Protein AF-A0A9E4FVF5-F1 (afdb_monomer)

Radius of gyration: 20.25 Å; Cα contacts (8 Å, |Δi|>4): 591; chains: 1; bounding box: 58×49×50 Å

Structure (mmCIF, N/CA/C/O backbone):
data_AF-A0A9E4FVF5-F1
#
_entry.id   AF-A0A9E4FVF5-F1
#
loop_
_atom_site.group_PDB
_atom_site.id
_atom_site.type_symbol
_atom_site.label_atom_id
_atom_site.label_alt_id
_atom_site.label_comp_id
_atom_site.label_asym_id
_atom_site.label_entity_id
_atom_site.label_seq_id
_atom_site.pdbx_PDB_ins_code
_atom_site.Cartn_x
_atom_site.Cartn_y
_atom_site.Cartn_z
_atom_site.occupancy
_atom_site.B_iso_or_equiv
_atom_site.auth_seq_id
_atom_site.auth_comp_id
_atom_site.auth_asym_id
_atom_site.auth_atom_id
_atom_site.pdbx_PDB_model_num
ATOM 1 N N . ASP A 1 1 ? 28.261 -15.537 -11.110 1.00 24.20 1 ASP A N 1
ATOM 2 C CA . ASP A 1 1 ? 28.356 -15.307 -9.656 1.00 24.20 1 ASP A CA 1
ATOM 3 C C . ASP A 1 1 ? 28.068 -13.848 -9.341 1.00 24.20 1 ASP A C 1
ATOM 5 O O . ASP A 1 1 ? 28.895 -12.989 -9.617 1.00 24.20 1 ASP A O 1
ATOM 9 N N . PHE A 1 2 ? 26.862 -13.550 -8.851 1.00 23.30 2 PHE A N 1
ATOM 10 C CA . PHE A 1 2 ? 26.521 -12.224 -8.329 1.00 23.30 2 PHE A CA 1
ATOM 11 C C . PHE A 1 2 ? 27.074 -12.121 -6.904 1.00 23.30 2 PHE A C 1
ATOM 13 O O . PHE A 1 2 ? 26.649 -12.866 -6.025 1.00 23.30 2 PHE A O 1
ATOM 20 N N . ILE A 1 3 ? 28.044 -11.232 -6.682 1.00 22.42 3 ILE A N 1
ATOM 21 C CA . ILE A 1 3 ? 28.619 -10.971 -5.357 1.00 22.42 3 ILE A CA 1
ATOM 22 C C . ILE A 1 3 ? 28.141 -9.588 -4.916 1.00 22.42 3 ILE A C 1
ATOM 24 O O . ILE A 1 3 ? 28.530 -8.582 -5.506 1.00 22.42 3 ILE A O 1
ATOM 28 N N . LEU A 1 4 ? 27.298 -9.538 -3.883 1.00 26.70 4 LEU A N 1
ATOM 29 C CA . LEU A 1 4 ? 26.980 -8.297 -3.178 1.00 26.70 4 LEU A CA 1
ATOM 30 C C . LEU A 1 4 ? 28.227 -7.857 -2.402 1.00 26.70 4 LEU A C 1
ATOM 32 O O . LEU A 1 4 ? 28.654 -8.545 -1.476 1.00 26.70 4 LEU A O 1
ATOM 36 N N . ARG A 1 5 ? 28.827 -6.735 -2.807 1.00 30.31 5 ARG A N 1
ATOM 37 C CA . ARG A 1 5 ? 30.006 -6.147 -2.158 1.00 30.31 5 ARG A CA 1
ATOM 38 C C . ARG A 1 5 ? 29.626 -4.957 -1.283 1.00 30.31 5 ARG A C 1
ATOM 40 O O . ARG A 1 5 ? 28.667 -4.242 -1.572 1.00 30.31 5 ARG A O 1
ATOM 47 N N . ASN A 1 6 ? 30.390 -4.752 -0.215 1.00 30.48 6 ASN A N 1
ATOM 48 C CA . ASN A 1 6 ? 30.273 -3.589 0.664 1.00 30.48 6 ASN A CA 1
ATOM 49 C C . ASN A 1 6 ? 30.661 -2.306 -0.106 1.00 30.48 6 ASN A C 1
ATOM 51 O O . ASN A 1 6 ? 31.566 -2.336 -0.934 1.00 30.48 6 ASN A O 1
ATOM 55 N N . ARG A 1 7 ? 30.008 -1.170 0.187 1.00 35.28 7 ARG A N 1
ATOM 56 C CA . ARG A 1 7 ? 30.269 0.154 -0.415 1.00 35.28 7 ARG A CA 1
ATOM 57 C C . ARG A 1 7 ? 31.758 0.532 -0.426 1.00 35.28 7 ARG A C 1
ATOM 59 O O . ARG A 1 7 ? 32.227 1.076 -1.417 1.00 35.28 7 ARG A O 1
ATOM 66 N N . GLN A 1 8 ? 32.500 0.173 0.623 1.00 36.22 8 GLN A N 1
ATOM 67 C CA . GLN A 1 8 ? 33.940 0.454 0.734 1.00 36.22 8 GLN A CA 1
ATOM 68 C C . GLN A 1 8 ? 34.804 -0.241 -0.335 1.00 36.22 8 GLN A C 1
ATOM 70 O O . GLN A 1 8 ? 35.916 0.204 -0.600 1.00 36.22 8 GLN A O 1
ATOM 75 N N . GLU A 1 9 ? 34.312 -1.310 -0.967 1.00 35.22 9 GLU A N 1
ATOM 76 C CA . GLU A 1 9 ? 35.037 -2.020 -2.028 1.00 35.22 9 GLU A CA 1
ATOM 77 C C . GLU A 1 9 ? 34.861 -1.363 -3.410 1.00 35.22 9 GLU A C 1
ATOM 79 O O . GLU A 1 9 ? 35.688 -1.585 -4.287 1.00 35.22 9 GLU A O 1
ATOM 84 N N . TYR A 1 10 ? 33.838 -0.522 -3.614 1.00 36.56 10 TYR A N 1
ATOM 85 C CA . TYR A 1 10 ? 33.615 0.172 -4.894 1.00 36.56 10 TYR A CA 1
ATOM 86 C C . TYR A 1 10 ? 34.541 1.380 -5.087 1.00 36.56 10 TYR A C 1
ATOM 88 O O . TYR A 1 10 ? 34.996 1.633 -6.204 1.00 36.56 10 TYR A O 1
ATOM 96 N N . ASP A 1 11 ? 34.873 2.080 -3.998 1.00 38.34 11 ASP A N 1
ATOM 97 C CA . ASP A 1 11 ? 35.786 3.230 -4.019 1.00 38.34 11 ASP A CA 1
ATOM 98 C C . ASP A 1 11 ? 37.240 2.807 -4.312 1.00 38.34 11 ASP A C 1
ATOM 100 O O . ASP A 1 11 ? 38.016 3.573 -4.883 1.00 38.34 11 ASP A O 1
ATOM 104 N N . ALA A 1 12 ? 37.611 1.570 -3.961 1.00 40.69 12 ALA A N 1
ATOM 105 C CA . ALA A 1 12 ? 38.953 1.029 -4.175 1.00 40.69 12 ALA A CA 1
ATOM 106 C C . ALA A 1 12 ? 39.245 0.664 -5.645 1.00 40.69 12 ALA A C 1
ATOM 108 O O . ALA A 1 12 ? 40.404 0.695 -6.059 1.00 40.69 12 ALA A O 1
ATOM 109 N N . ASP A 1 13 ? 38.207 0.367 -6.434 1.00 43.09 13 ASP A N 1
ATOM 110 C CA . ASP A 1 13 ? 38.321 -0.132 -7.813 1.00 43.09 13 ASP A CA 1
ATOM 111 C C . ASP A 1 13 ? 38.040 0.948 -8.884 1.00 43.09 13 ASP A C 1
ATOM 113 O O . ASP A 1 13 ? 37.941 0.644 -10.074 1.00 43.09 13 ASP A O 1
ATOM 117 N N . GLY A 1 14 ? 37.929 2.226 -8.497 1.00 34.12 14 GLY A N 1
ATOM 118 C CA . GLY A 1 14 ? 37.795 3.343 -9.444 1.00 34.12 14 GLY A CA 1
ATOM 119 C C . GLY A 1 14 ? 36.444 3.416 -10.169 1.00 34.12 14 GLY A C 1
ATOM 120 O O . GLY A 1 14 ? 36.350 4.002 -11.248 1.00 34.12 14 GLY A O 1
ATOM 121 N N . VAL A 1 15 ? 35.388 2.831 -9.597 1.00 36.94 15 VAL A N 1
ATOM 122 C CA . VAL A 1 15 ? 34.019 2.964 -10.109 1.00 36.94 15 VAL A CA 1
ATOM 123 C C . VAL A 1 15 ? 33.438 4.288 -9.600 1.00 36.94 15 VAL A C 1
ATOM 125 O O . VAL A 1 15 ? 32.873 4.345 -8.516 1.00 36.94 15 VAL A O 1
ATOM 128 N N . GLU A 1 16 ? 33.572 5.369 -10.377 1.00 37.03 16 GLU A N 1
ATOM 129 C CA . GLU A 1 16 ? 33.173 6.733 -9.958 1.00 37.03 16 GLU A CA 1
ATOM 130 C C . GLU A 1 16 ? 31.658 6.925 -9.735 1.00 37.03 16 GLU A C 1
ATOM 132 O O . GLU A 1 16 ? 31.233 7.912 -9.137 1.00 37.03 16 GLU A O 1
ATOM 137 N N . SER A 1 17 ? 30.811 6.006 -10.208 1.00 40.78 17 SER A N 1
ATOM 138 C CA . SER A 1 17 ? 29.363 6.025 -9.954 1.00 40.78 17 SER A CA 1
ATOM 139 C C . SER A 1 17 ? 28.751 4.645 -10.188 1.00 40.78 17 SER A C 1
ATOM 141 O O . SER A 1 17 ? 28.228 4.376 -11.274 1.00 40.78 17 SER A O 1
ATOM 143 N N . PRO A 1 18 ? 28.799 3.731 -9.204 1.00 36.91 18 PRO A N 1
ATOM 144 C CA . PRO A 1 18 ? 28.017 2.512 -9.293 1.00 36.91 18 PRO A CA 1
ATOM 145 C C . PRO A 1 18 ? 26.541 2.923 -9.262 1.00 36.91 18 PRO A C 1
ATOM 147 O O . PRO A 1 18 ? 26.069 3.495 -8.279 1.00 36.91 18 PRO A O 1
ATOM 150 N N . GLY A 1 19 ? 25.813 2.685 -10.357 1.00 33.69 19 GLY A N 1
ATOM 151 C CA . GLY A 1 19 ? 24.362 2.850 -10.395 1.00 33.69 19 GLY A CA 1
ATOM 152 C C . GLY A 1 19 ? 23.754 1.958 -9.319 1.00 33.69 19 GLY A C 1
ATOM 153 O O . GLY A 1 19 ? 23.678 0.744 -9.485 1.00 33.69 19 GLY A O 1
ATOM 154 N N . MET A 1 20 ? 23.420 2.537 -8.168 1.00 37.72 20 MET A N 1
ATOM 155 C CA . MET A 1 20 ? 22.911 1.760 -7.047 1.00 37.72 20 MET A CA 1
ATOM 156 C C . MET A 1 20 ? 21.505 1.260 -7.375 1.00 37.72 20 MET A C 1
ATOM 158 O O . MET A 1 20 ? 20.663 2.011 -7.870 1.00 37.72 20 MET A O 1
ATOM 162 N N . ILE A 1 21 ? 21.271 -0.022 -7.104 1.00 35.59 21 ILE A N 1
ATOM 163 C CA . ILE A 1 21 ? 19.946 -0.638 -7.044 1.00 35.59 21 ILE A CA 1
ATOM 164 C C . ILE A 1 21 ? 19.651 -0.778 -5.554 1.00 35.59 21 ILE A C 1
ATOM 166 O O . ILE A 1 21 ? 20.246 -1.620 -4.883 1.00 35.59 21 ILE A O 1
ATOM 170 N N . PHE A 1 22 ? 18.798 0.087 -5.014 1.00 39.31 22 PHE A N 1
ATOM 171 C CA . PHE A 1 22 ? 18.428 0.047 -3.598 1.00 39.31 22 PHE A CA 1
ATOM 172 C C . PHE A 1 22 ? 17.086 -0.643 -3.400 1.00 39.31 22 PHE A C 1
ATOM 174 O O . PHE A 1 22 ? 16.188 -0.479 -4.220 1.00 39.31 22 PHE A O 1
ATOM 181 N N . ARG A 1 23 ? 16.943 -1.354 -2.277 1.00 32.84 23 ARG A N 1
ATOM 182 C CA . ARG A 1 23 ? 15.659 -1.770 -1.703 1.00 32.84 23 ARG A CA 1
ATOM 183 C C . ARG A 1 23 ? 15.169 -0.639 -0.800 1.00 32.84 23 ARG A C 1
ATOM 185 O O . ARG A 1 23 ? 15.803 -0.392 0.220 1.00 32.84 23 ARG A O 1
ATOM 192 N N . LEU A 1 24 ? 14.056 0.009 -1.131 1.00 39.66 24 LEU A N 1
ATOM 193 C CA . LEU A 1 24 ? 13.321 0.840 -0.173 1.00 39.66 24 LEU A CA 1
ATOM 194 C C . LEU A 1 24 ? 12.203 -0.003 0.441 1.00 39.66 24 LEU A C 1
ATOM 196 O O . LEU A 1 24 ? 11.038 0.087 0.074 1.00 39.66 24 LEU A O 1
ATOM 200 N N . ASN A 1 25 ? 12.601 -0.867 1.371 1.00 32.34 25 ASN A N 1
ATOM 201 C CA . ASN A 1 25 ? 11.773 -1.114 2.538 1.00 32.34 25 ASN A CA 1
ATOM 202 C C . ASN A 1 25 ? 12.284 -0.133 3.572 1.00 32.34 25 ASN A C 1
ATOM 204 O O . ASN A 1 25 ? 13.449 -0.254 3.918 1.00 32.34 25 ASN A O 1
ATOM 208 N N . GLU A 1 26 ? 11.437 0.778 4.040 1.00 35.69 26 GLU A N 1
ATOM 209 C CA . GLU A 1 26 ? 11.561 1.282 5.411 1.00 35.69 26 GLU A CA 1
ATOM 210 C C . GLU A 1 26 ? 12.941 1.906 5.735 1.00 35.69 26 GLU A C 1
ATOM 212 O O . GLU A 1 26 ? 13.838 1.255 6.255 1.00 35.69 26 GLU A O 1
ATOM 217 N N . ASP A 1 27 ? 13.055 3.210 5.472 1.00 36.25 27 ASP A N 1
ATOM 218 C CA . ASP A 1 27 ? 14.029 4.138 6.064 1.00 36.25 27 ASP A CA 1
ATOM 219 C C . ASP A 1 27 ? 15.532 4.038 5.722 1.00 36.25 27 ASP A C 1
ATOM 221 O O . ASP A 1 27 ? 16.121 3.001 5.439 1.00 36.25 27 ASP A O 1
ATOM 225 N N . HIS A 1 28 ? 16.150 5.224 5.830 1.00 31.17 28 HIS A N 1
ATOM 226 C CA . HIS A 1 28 ? 17.585 5.535 5.869 1.00 31.17 28 HIS A CA 1
ATOM 227 C C . HIS A 1 28 ? 18.277 5.954 4.555 1.00 31.17 28 HIS A C 1
ATOM 229 O O . HIS A 1 28 ? 19.279 5.385 4.131 1.00 31.17 28 HIS A O 1
ATOM 235 N N . VAL A 1 29 ? 17.877 7.112 4.016 1.00 33.50 29 VAL A N 1
ATOM 236 C CA . VAL A 1 29 ? 18.907 8.157 3.810 1.00 33.50 29 VAL A CA 1
ATOM 237 C C . VAL A 1 29 ? 19.285 8.627 5.219 1.00 33.50 29 VAL A C 1
ATOM 239 O O . VAL A 1 29 ? 18.362 8.739 6.030 1.00 33.50 29 VAL A O 1
ATOM 242 N N . PRO A 1 30 ? 20.563 8.844 5.582 1.00 36.91 30 PRO A N 1
ATOM 243 C CA . PRO A 1 30 ? 20.920 9.261 6.933 1.00 36.91 30 PRO A CA 1
ATOM 244 C C . PRO A 1 30 ? 20.359 10.665 7.190 1.00 36.91 30 PRO A C 1
ATOM 246 O O . PRO A 1 30 ? 20.997 11.688 6.963 1.00 36.91 30 PRO A O 1
ATOM 249 N N . LEU A 1 31 ? 19.105 10.691 7.631 1.00 38.19 31 LEU A N 1
ATOM 250 C CA . LEU A 1 31 ? 18.321 11.866 7.990 1.00 38.19 31 LEU A CA 1
ATOM 251 C C . LEU A 1 31 ? 19.034 12.634 9.107 1.00 38.19 31 LEU A C 1
ATOM 253 O O . LEU A 1 31 ? 18.956 13.853 9.168 1.00 38.19 31 LEU A O 1
ATOM 257 N N . TRP A 1 32 ? 19.778 11.901 9.938 1.00 36.00 32 TRP A N 1
ATOM 258 C CA . TRP A 1 32 ? 20.568 12.406 11.051 1.00 36.00 32 TRP A CA 1
ATOM 259 C C . TRP A 1 32 ? 21.866 13.078 10.591 1.00 36.00 32 TRP A C 1
ATOM 261 O O . TRP A 1 32 ? 22.076 14.236 10.938 1.00 36.00 32 TRP A O 1
ATOM 271 N N . ASP A 1 33 ? 22.656 12.427 9.730 1.00 40.84 33 ASP A N 1
ATOM 272 C CA . ASP A 1 33 ? 23.900 13.017 9.204 1.00 40.84 33 ASP A CA 1
ATOM 273 C C . ASP A 1 33 ? 23.599 14.229 8.300 1.00 40.84 33 ASP A C 1
ATOM 275 O O . ASP A 1 33 ? 24.279 15.249 8.352 1.00 40.84 33 ASP A O 1
ATOM 279 N N . THR A 1 34 ? 22.502 14.167 7.535 1.00 41.72 34 THR A N 1
ATOM 280 C CA . THR A 1 34 ? 22.060 15.274 6.669 1.00 41.72 34 THR A CA 1
ATOM 281 C C . THR A 1 34 ? 21.499 16.453 7.479 1.00 41.72 34 THR A C 1
ATOM 283 O O . THR A 1 34 ? 21.671 17.603 7.086 1.00 41.72 34 THR A O 1
ATOM 286 N N . ALA A 1 35 ? 20.835 16.208 8.615 1.00 38.78 35 ALA A N 1
ATOM 287 C CA . ALA A 1 35 ? 20.340 17.275 9.490 1.00 38.78 35 ALA A CA 1
ATOM 288 C C . ALA A 1 35 ? 21.478 17.980 10.247 1.00 38.78 35 ALA A C 1
ATOM 290 O O . ALA A 1 35 ? 21.424 19.198 10.430 1.00 38.78 35 ALA A O 1
ATOM 291 N N . GLU A 1 36 ? 22.516 17.237 10.639 1.00 40.72 36 GLU A N 1
ATOM 292 C CA . GLU A 1 36 ? 23.709 17.787 11.286 1.00 40.72 36 GLU A CA 1
ATOM 293 C C . GLU A 1 36 ? 24.533 18.649 10.310 1.00 40.72 36 GLU A C 1
ATOM 295 O O . GLU A 1 36 ? 24.868 19.787 10.648 1.00 40.72 36 GLU A O 1
ATOM 300 N N . ASP A 1 37 ? 24.725 18.197 9.063 1.00 47.59 37 ASP A N 1
ATOM 301 C CA . ASP A 1 37 ? 25.380 18.973 7.993 1.00 47.59 37 ASP A CA 1
ATOM 302 C C . ASP A 1 37 ? 24.607 20.250 7.600 1.00 47.59 37 ASP A C 1
ATOM 304 O O . ASP A 1 37 ? 25.196 21.238 7.151 1.00 47.59 37 ASP A O 1
ATOM 308 N N . LEU A 1 38 ? 23.284 20.260 7.790 1.00 43.44 38 LEU A N 1
ATOM 309 C CA . LEU A 1 38 ? 22.406 21.401 7.503 1.00 43.44 38 LEU A CA 1
ATOM 310 C C . LEU A 1 38 ? 22.133 22.297 8.727 1.00 43.44 38 LEU A C 1
ATOM 312 O O . LEU A 1 38 ? 21.454 23.318 8.595 1.00 43.44 38 LEU A O 1
ATOM 316 N N . GLY A 1 39 ? 22.664 21.959 9.908 1.00 42.56 39 GLY A N 1
ATOM 317 C CA . GLY A 1 39 ? 22.510 22.750 11.136 1.00 42.56 39 GLY A CA 1
ATOM 318 C C . GLY A 1 39 ? 21.096 22.739 11.732 1.00 42.56 39 GLY A C 1
ATOM 319 O O . GLY A 1 39 ? 20.694 23.703 12.388 1.00 42.56 39 GLY A O 1
ATOM 320 N N . ILE A 1 40 ? 20.330 21.673 11.495 1.00 45.88 40 ILE A N 1
ATOM 321 C CA . ILE A 1 40 ? 18.928 21.534 11.899 1.00 45.88 40 ILE A CA 1
ATOM 322 C C . ILE A 1 40 ? 18.851 20.561 13.086 1.00 45.88 40 ILE A C 1
ATOM 324 O O . ILE A 1 40 ? 19.347 19.440 13.025 1.00 45.88 40 ILE A O 1
ATOM 328 N N . THR A 1 41 ? 18.226 20.967 14.195 1.00 47.25 41 THR A N 1
ATOM 329 C CA . THR A 1 41 ? 18.066 20.082 15.370 1.00 47.25 41 THR A CA 1
ATOM 330 C C . THR A 1 41 ? 17.117 18.909 15.075 1.00 47.25 41 THR A C 1
ATOM 332 O O . THR A 1 41 ? 16.209 19.075 14.269 1.00 47.25 41 THR A O 1
ATOM 335 N N . PRO A 1 42 ? 17.205 17.756 15.769 1.00 44.59 42 PRO A N 1
ATOM 336 C CA . PRO A 1 42 ? 16.258 16.639 15.621 1.00 44.59 42 PRO A CA 1
ATOM 337 C C . PRO A 1 42 ? 14.776 17.040 15.688 1.00 44.59 42 PRO A C 1
ATOM 339 O O . PRO A 1 42 ? 13.961 16.582 14.894 1.00 44.59 42 PRO A O 1
ATOM 342 N N . GLN A 1 43 ? 14.421 17.956 16.592 1.00 43.41 43 GLN A N 1
ATOM 343 C CA . GLN A 1 43 ? 13.064 18.502 16.697 1.00 43.41 43 GLN A CA 1
ATOM 344 C C . GLN A 1 43 ? 12.709 19.438 15.541 1.00 43.41 43 GLN A C 1
ATOM 346 O O . GLN A 1 43 ? 11.556 19.463 15.124 1.00 43.41 43 GLN A O 1
ATOM 351 N N . GLN A 1 44 ? 13.677 20.165 14.981 1.00 41.78 44 GLN A N 1
ATOM 352 C CA . GLN A 1 44 ? 13.478 20.900 13.738 1.00 41.78 44 GLN A CA 1
ATOM 353 C C . GLN A 1 44 ? 13.473 19.985 12.514 1.00 41.78 44 GLN A C 1
ATOM 3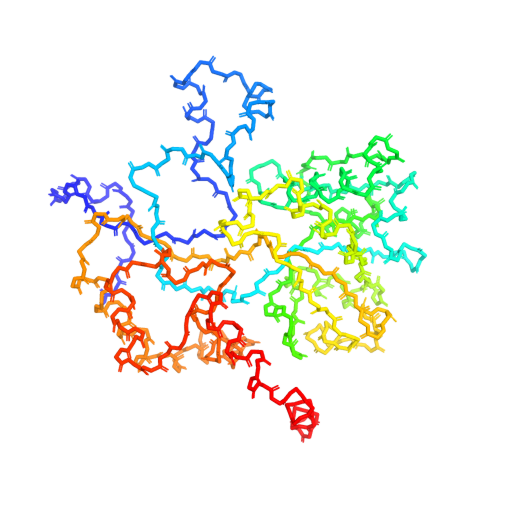55 O O . GLN A 1 44 ? 12.764 20.319 11.594 1.00 41.78 44 GLN A O 1
ATOM 360 N N . ALA A 1 45 ? 14.153 18.840 12.477 1.00 42.59 45 ALA A N 1
ATOM 361 C CA . ALA A 1 45 ? 14.054 17.879 11.374 1.00 42.59 45 ALA A CA 1
ATOM 362 C C . ALA A 1 45 ? 12.666 17.216 11.349 1.00 42.59 45 ALA A C 1
ATOM 364 O O . ALA A 1 45 ? 12.068 17.037 10.294 1.00 42.59 45 ALA A O 1
ATOM 365 N N . VAL A 1 46 ? 12.111 16.948 12.535 1.00 43.16 46 VAL A N 1
ATOM 366 C CA . VAL A 1 46 ? 10.736 16.463 12.719 1.00 43.16 46 VAL A CA 1
ATOM 367 C C . VAL A 1 46 ? 9.692 17.562 12.468 1.00 43.16 46 VAL A C 1
ATOM 369 O O . VAL A 1 46 ? 8.626 17.272 11.939 1.00 43.16 46 VAL A O 1
ATOM 372 N N . ALA A 1 47 ? 9.963 18.827 12.811 1.00 40.09 47 ALA A N 1
ATOM 373 C CA . ALA A 1 47 ? 9.044 19.946 12.550 1.00 40.09 47 ALA A CA 1
ATOM 374 C C . ALA A 1 47 ? 9.165 20.513 11.120 1.00 40.09 47 ALA A C 1
ATOM 376 O O . ALA A 1 47 ? 8.189 20.992 10.553 1.00 40.09 47 ALA A O 1
ATOM 377 N N . GLN A 1 48 ? 10.352 20.426 10.521 1.00 39.72 48 GLN A N 1
ATOM 378 C CA . GLN A 1 48 ? 10.669 20.682 9.116 1.00 39.72 48 GLN A CA 1
ATOM 379 C C . GLN A 1 48 ? 10.622 19.375 8.323 1.00 39.72 48 GLN A C 1
ATOM 381 O O . GLN A 1 48 ? 11.351 19.232 7.347 1.00 39.72 48 GLN A O 1
ATOM 386 N N . ASN A 1 49 ? 9.685 18.478 8.651 1.00 37.06 49 ASN A N 1
ATOM 387 C CA . ASN A 1 49 ? 9.263 17.335 7.829 1.00 37.06 49 ASN A CA 1
ATOM 388 C C . ASN A 1 49 ? 8.710 17.765 6.447 1.00 37.06 49 ASN A C 1
ATOM 390 O O . ASN A 1 49 ? 7.927 17.055 5.816 1.00 37.06 49 ASN A O 1
ATOM 394 N N . MET A 1 50 ? 9.086 18.961 5.981 1.00 32.03 50 MET A N 1
ATOM 395 C CA . MET A 1 50 ? 9.138 19.339 4.593 1.00 32.03 50 MET A CA 1
ATOM 396 C C . MET A 1 50 ? 9.862 18.220 3.860 1.00 32.03 50 MET A C 1
ATOM 398 O O . MET A 1 50 ? 11.088 18.124 3.855 1.00 32.03 50 MET A O 1
ATOM 402 N N . ASN A 1 51 ? 9.026 17.417 3.210 1.00 34.97 51 ASN A N 1
ATOM 403 C CA . ASN A 1 51 ? 9.239 16.891 1.879 1.00 34.97 51 ASN A CA 1
ATOM 404 C C . ASN A 1 51 ? 9.485 15.394 1.726 1.00 34.97 51 ASN A C 1
ATOM 406 O O . ASN A 1 51 ? 9.785 14.961 0.613 1.00 34.97 51 ASN A O 1
ATOM 410 N N . PHE A 1 52 ? 9.238 14.582 2.749 1.00 36.81 52 PHE A N 1
ATOM 411 C CA . PHE A 1 52 ? 9.478 13.142 2.635 1.00 36.81 52 PHE A CA 1
ATOM 412 C C . PHE A 1 52 ? 8.572 12.380 1.651 1.00 36.81 52 PHE A C 1
ATOM 414 O O . PHE A 1 52 ? 8.790 11.193 1.450 1.00 36.81 52 PHE A O 1
ATOM 421 N N . THR A 1 53 ? 7.618 13.034 0.973 1.00 33.50 53 THR A N 1
ATOM 422 C CA . THR A 1 53 ? 6.840 12.426 -0.135 1.00 33.50 53 THR A CA 1
ATOM 423 C C . THR A 1 53 ? 6.152 13.445 -1.070 1.00 33.50 53 THR A C 1
ATOM 425 O O . THR A 1 53 ? 5.218 13.109 -1.791 1.00 33.50 53 THR A O 1
ATOM 428 N N . GLY A 1 54 ? 6.625 14.700 -1.117 1.00 31.80 54 GLY A N 1
ATOM 429 C CA . GLY A 1 54 ? 5.960 15.743 -1.923 1.00 31.80 54 GLY A CA 1
ATOM 430 C C . GLY A 1 54 ? 6.763 16.997 -2.269 1.00 31.80 54 GLY A C 1
ATOM 431 O O . GLY A 1 54 ? 6.271 17.835 -3.018 1.00 31.80 54 GLY A O 1
ATOM 432 N N . GLY A 1 55 ? 8.006 17.138 -1.802 1.00 30.55 55 GLY A N 1
ATOM 433 C CA . GLY A 1 55 ? 8.816 18.306 -2.173 1.00 30.55 55 GLY A CA 1
ATOM 434 C C . GLY A 1 55 ? 10.322 18.106 -2.082 1.00 30.55 55 GLY A C 1
ATOM 435 O O . GLY A 1 55 ? 11.060 19.085 -2.014 1.00 30.55 55 GLY A O 1
ATOM 436 N N . LEU A 1 56 ? 10.809 16.859 -2.014 1.00 35.31 56 LEU A N 1
ATOM 437 C CA . LEU A 1 56 ? 12.243 16.640 -1.914 1.00 35.31 56 LEU A CA 1
ATOM 438 C C . LEU A 1 56 ? 12.737 16.957 -3.315 1.00 35.31 56 LEU A C 1
ATOM 440 O O . LEU A 1 56 ? 12.455 16.227 -4.266 1.00 35.31 56 LEU A O 1
ATOM 444 N N . THR A 1 57 ? 13.426 18.085 -3.450 1.00 38.91 57 THR A N 1
ATOM 445 C CA . THR A 1 57 ? 14.225 18.440 -4.622 1.00 38.91 57 THR A CA 1
ATOM 446 C C . THR A 1 57 ? 15.454 17.535 -4.669 1.00 38.91 57 THR A C 1
ATOM 448 O O . THR A 1 57 ? 16.588 17.995 -4.643 1.00 38.91 57 THR A O 1
ATOM 451 N N . VAL A 1 58 ? 15.241 16.218 -4.697 1.00 44.81 58 VAL A N 1
ATOM 452 C CA . VAL A 1 58 ? 16.214 15.315 -5.297 1.00 44.81 58 VAL A CA 1
ATOM 453 C C . VAL A 1 58 ? 15.941 15.419 -6.786 1.00 44.81 58 VAL A C 1
ATOM 455 O O . VAL A 1 58 ? 15.009 14.805 -7.297 1.00 44.81 58 VAL A O 1
ATOM 458 N N . ASP A 1 59 ? 16.682 16.300 -7.446 1.00 48.66 59 ASP A N 1
ATOM 459 C CA . ASP A 1 59 ? 16.671 16.428 -8.895 1.00 48.66 59 ASP A CA 1
ATOM 460 C C . ASP A 1 59 ? 18.005 15.886 -9.438 1.00 48.66 59 ASP A C 1
ATOM 462 O O . ASP A 1 59 ? 19.058 16.428 -9.087 1.00 48.66 59 ASP A O 1
ATOM 466 N N . PRO A 1 60 ? 18.002 14.805 -10.235 1.00 61.47 60 PRO A N 1
ATOM 467 C CA . PRO A 1 60 ? 16.837 14.045 -10.687 1.00 61.47 60 PRO A CA 1
ATOM 468 C C . PRO A 1 60 ? 16.404 12.975 -9.666 1.00 61.47 60 PRO A C 1
ATOM 470 O O . PRO A 1 60 ? 17.229 12.330 -9.015 1.00 61.47 60 PRO A O 1
ATOM 473 N N . ARG A 1 61 ? 15.088 12.766 -9.531 1.00 65.25 61 ARG A N 1
ATOM 474 C CA . ARG A 1 61 ? 14.504 11.799 -8.581 1.00 65.25 61 ARG A CA 1
ATOM 475 C C . ARG A 1 61 ? 14.882 10.363 -8.947 1.00 65.25 61 ARG A C 1
ATOM 477 O O . ARG A 1 61 ? 14.851 10.056 -10.136 1.00 65.25 61 ARG A O 1
ATOM 484 N N . PRO A 1 62 ? 15.142 9.463 -7.978 1.00 74.88 62 PRO A N 1
ATOM 485 C CA . PRO A 1 62 ? 15.314 8.041 -8.258 1.00 74.88 62 PRO A CA 1
ATOM 486 C C . PRO A 1 62 ? 14.171 7.485 -9.112 1.00 74.88 62 PRO A C 1
ATOM 488 O O . PRO A 1 62 ? 13.013 7.863 -8.938 1.00 74.88 62 PRO A O 1
ATOM 491 N N . GLN A 1 63 ? 14.511 6.592 -10.034 1.00 80.75 63 GLN A N 1
ATOM 492 C CA . GLN A 1 63 ? 13.569 5.988 -10.967 1.00 80.75 63 GLN A CA 1
ATOM 493 C C . GLN A 1 63 ? 13.295 4.533 -10.602 1.00 80.75 63 GLN A C 1
ATOM 495 O O . GLN A 1 63 ? 14.207 3.785 -10.243 1.00 80.75 63 GLN A O 1
ATOM 500 N N . ASN A 1 64 ? 12.035 4.130 -10.725 1.00 83.75 64 ASN A N 1
ATOM 501 C CA . ASN A 1 64 ? 11.575 2.781 -10.423 1.00 83.75 64 ASN A CA 1
ATOM 502 C C . ASN A 1 64 ? 12.169 1.750 -11.391 1.00 83.75 64 ASN A C 1
ATOM 504 O O . ASN A 1 64 ? 12.292 2.010 -12.590 1.00 83.75 64 ASN A O 1
ATOM 508 N N . ILE A 1 65 ? 12.510 0.574 -10.854 1.00 85.06 65 ILE A N 1
ATOM 509 C CA . ILE A 1 65 ? 12.861 -0.631 -11.610 1.00 85.06 65 ILE A CA 1
ATOM 510 C C . ILE A 1 65 ? 11.729 -1.662 -11.467 1.00 85.06 65 ILE A C 1
ATOM 512 O O . ILE A 1 65 ? 11.033 -1.969 -12.431 1.00 85.06 65 ILE A O 1
ATOM 516 N N . TRP A 1 66 ? 11.533 -2.201 -10.263 1.00 79.25 66 TRP A N 1
ATOM 517 C CA . TRP A 1 66 ? 10.594 -3.298 -9.994 1.00 79.25 66 TRP A CA 1
ATOM 518 C C . TRP A 1 66 ? 10.212 -3.339 -8.510 1.00 79.25 66 TRP A C 1
ATOM 520 O O . TRP A 1 66 ? 10.815 -2.624 -7.706 1.00 79.25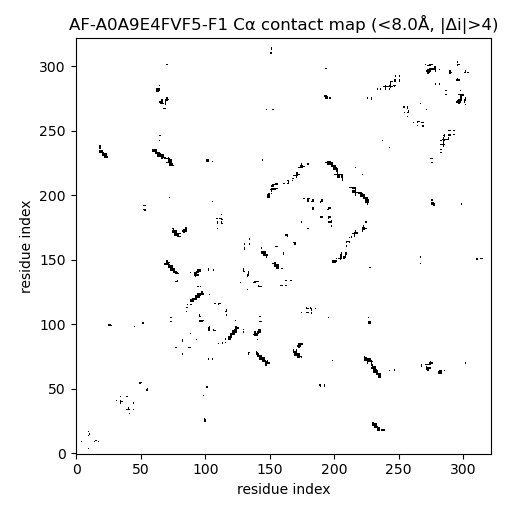 66 TRP A O 1
ATOM 530 N N . MET A 1 67 ? 9.213 -4.144 -8.147 1.00 75.62 67 MET A N 1
ATOM 531 C CA . MET A 1 67 ? 8.574 -4.099 -6.827 1.00 75.62 67 MET A CA 1
ATOM 532 C C . MET A 1 67 ? 8.626 -5.454 -6.117 1.00 75.62 67 MET A C 1
ATOM 534 O O . MET A 1 67 ? 8.463 -6.489 -6.761 1.00 75.62 67 MET A O 1
ATOM 538 N N . SER A 1 68 ? 8.801 -5.457 -4.788 1.00 66.12 68 SER A N 1
ATOM 539 C CA . SER A 1 68 ? 8.613 -6.681 -3.978 1.00 66.12 68 SER A CA 1
ATOM 540 C C . SER A 1 68 ? 7.158 -6.916 -3.592 1.00 66.12 68 SER A C 1
ATOM 542 O O . SER A 1 68 ? 6.714 -8.057 -3.544 1.00 66.12 68 SER A O 1
ATOM 544 N N . TYR A 1 69 ? 6.427 -5.842 -3.288 1.00 70.81 69 TYR A N 1
ATOM 545 C CA . TYR A 1 69 ? 5.026 -5.903 -2.877 1.00 70.81 69 TYR A CA 1
ATOM 546 C C . TYR A 1 69 ? 4.212 -4.945 -3.740 1.00 70.81 69 TYR A C 1
ATOM 548 O O . TYR A 1 69 ? 4.103 -3.760 -3.410 1.00 70.81 69 TYR A O 1
ATOM 556 N N . PRO A 1 70 ? 3.693 -5.428 -4.874 1.00 70.19 70 PRO A N 1
ATOM 557 C CA . PRO A 1 70 ? 2.891 -4.604 -5.749 1.00 70.19 70 PRO A CA 1
ATOM 558 C C . PRO A 1 70 ? 1.592 -4.178 -5.070 1.00 70.19 70 PRO A C 1
ATOM 560 O O . PRO A 1 70 ? 0.975 -4.942 -4.321 1.00 70.19 70 PRO A O 1
ATOM 563 N N . ALA A 1 71 ? 1.200 -2.933 -5.350 1.00 72.44 71 ALA A N 1
ATOM 564 C CA . ALA A 1 71 ? -0.042 -2.322 -4.886 1.00 72.44 71 ALA A CA 1
ATOM 565 C C . ALA A 1 71 ? -0.272 -2.440 -3.368 1.00 72.44 71 ALA A C 1
ATOM 567 O O . ALA A 1 71 ? -1.315 -2.911 -2.917 1.00 72.44 71 ALA A O 1
ATOM 568 N N . ALA A 1 72 ? 0.712 -2.035 -2.566 1.00 79.25 72 ALA A N 1
ATOM 569 C CA . ALA A 1 72 ? 0.571 -2.026 -1.116 1.00 79.25 72 ALA A CA 1
ATOM 570 C C . ALA A 1 72 ? -0.161 -0.762 -0.617 1.00 79.25 72 ALA A C 1
ATOM 572 O O . ALA A 1 72 ? -0.068 0.316 -1.204 1.00 79.25 72 ALA A O 1
ATOM 573 N N . CYS A 1 73 ? -0.935 -0.885 0.458 1.00 84.56 73 CYS A N 1
ATOM 574 C CA . CYS A 1 73 ? -1.612 0.247 1.095 1.00 84.56 73 CYS A CA 1
ATOM 575 C C . CYS A 1 73 ? -1.213 0.357 2.562 1.00 84.56 73 CYS A C 1
ATOM 577 O O . CYS A 1 73 ? -0.871 -0.642 3.191 1.00 84.56 73 CYS A O 1
ATOM 579 N N . MET A 1 74 ? -1.238 1.569 3.111 1.00 87.06 74 MET A N 1
ATOM 580 C CA . MET A 1 74 ? -1.239 1.750 4.555 1.00 87.06 74 MET A CA 1
ATOM 581 C C . MET A 1 74 ? -2.648 1.541 5.068 1.00 87.06 74 MET A C 1
ATOM 583 O O . MET A 1 74 ? -3.624 2.012 4.482 1.00 87.06 74 MET A O 1
ATOM 587 N N . ASN A 1 75 ? -2.712 0.809 6.165 1.00 89.50 75 ASN A N 1
ATOM 588 C CA . ASN A 1 75 ? -3.934 0.381 6.781 1.00 89.50 75 ASN A CA 1
ATOM 589 C C . ASN A 1 75 ? -3.838 0.450 8.305 1.00 89.50 75 ASN A C 1
ATOM 591 O O . ASN A 1 75 ? -2.747 0.482 8.878 1.00 89.50 75 ASN A O 1
ATOM 595 N N . TRP A 1 76 ? -4.993 0.417 8.953 1.00 94.31 76 TRP A N 1
ATOM 596 C CA . TRP A 1 76 ? -5.141 0.475 10.395 1.00 94.31 76 TRP A CA 1
ATOM 597 C C . TRP A 1 76 ? -5.619 -0.863 10.946 1.00 94.31 76 TRP A C 1
ATOM 599 O O . TRP A 1 76 ? -6.530 -1.483 10.398 1.00 94.31 76 TRP A O 1
ATOM 609 N N . TYR A 1 77 ? -5.031 -1.292 12.060 1.00 95.44 77 TYR A N 1
ATOM 610 C CA . TYR A 1 77 ? -5.384 -2.542 12.720 1.00 95.44 77 TYR A CA 1
ATOM 611 C C . TYR A 1 77 ? -5.716 -2.337 14.188 1.00 95.44 77 TYR A C 1
ATOM 613 O O . TYR A 1 77 ? -5.081 -1.539 14.880 1.00 95.44 77 TYR A O 1
ATOM 621 N N . THR A 1 78 ? -6.674 -3.118 14.675 1.00 97.44 78 THR A N 1
ATOM 622 C CA . THR A 1 78 ? -7.092 -3.122 16.076 1.00 97.44 78 THR A CA 1
ATOM 623 C C . THR A 1 78 ? -7.430 -4.531 16.555 1.00 97.44 78 THR A C 1
ATOM 625 O O . THR A 1 78 ? -7.764 -5.414 15.769 1.00 97.44 78 THR A O 1
ATOM 628 N N . LEU A 1 79 ? -7.367 -4.737 17.868 1.00 97.00 79 LEU A N 1
ATOM 629 C CA . LEU A 1 79 ? -7.901 -5.925 18.537 1.00 97.00 79 LEU A CA 1
ATOM 630 C C . LEU A 1 79 ? -9.267 -5.643 19.203 1.00 97.00 79 LEU A C 1
ATOM 632 O O . LEU A 1 79 ? -9.785 -6.507 19.911 1.00 97.00 79 LEU A O 1
ATOM 636 N N . ASP A 1 80 ? -9.807 -4.425 19.073 1.00 97.00 80 ASP A N 1
ATOM 637 C CA . ASP A 1 80 ? -11.097 -3.999 19.629 1.00 97.00 80 ASP A CA 1
ATOM 638 C C . ASP A 1 80 ? -12.185 -4.057 18.533 1.00 97.00 80 ASP A C 1
ATOM 640 O O . ASP A 1 80 ? -12.114 -3.303 17.557 1.00 97.00 80 ASP A O 1
ATOM 644 N N . PRO A 1 81 ? -13.203 -4.932 18.651 1.00 95.69 81 PRO A N 1
ATOM 645 C CA . PRO A 1 81 ? -14.248 -5.065 17.636 1.00 95.69 81 PRO A CA 1
ATOM 646 C C . PRO A 1 81 ? -15.164 -3.833 17.518 1.00 95.69 81 PRO A C 1
ATOM 648 O O . PRO A 1 81 ? -15.910 -3.734 16.537 1.00 95.69 81 PRO A O 1
ATOM 651 N N . GLU A 1 82 ? -15.110 -2.896 18.469 1.00 97.25 82 GLU A N 1
ATOM 652 C CA . GLU A 1 82 ? -15.905 -1.666 18.441 1.00 97.25 82 GLU A CA 1
ATOM 653 C C . GLU A 1 82 ? -15.222 -0.531 17.667 1.00 97.25 82 GLU A C 1
ATOM 655 O O . GLU A 1 82 ? -15.907 0.371 17.197 1.00 97.25 82 GLU A O 1
ATOM 660 N N . ILE A 1 83 ? -13.900 -0.582 17.464 1.00 98.25 83 ILE A N 1
ATOM 661 C CA . ILE A 1 83 ? -13.184 0.390 16.624 1.00 98.25 83 ILE A CA 1
ATOM 662 C C . ILE A 1 83 ? -13.320 -0.066 15.173 1.00 98.25 83 ILE A C 1
ATOM 664 O O . ILE A 1 83 ? -12.694 -1.054 14.789 1.00 98.25 83 ILE A O 1
ATOM 668 N N . ARG A 1 84 ? -14.166 0.592 14.375 1.00 97.62 84 ARG A N 1
ATOM 669 C CA . ARG A 1 84 ? -14.532 0.162 13.011 1.00 97.62 84 ARG A CA 1
ATOM 670 C C . ARG A 1 84 ? -14.012 1.073 11.921 1.00 97.62 84 ARG A C 1
ATOM 672 O O . ARG A 1 84 ? -13.661 0.583 10.854 1.00 97.62 84 ARG A O 1
ATOM 679 N N . SER A 1 85 ? -13.944 2.361 12.205 1.00 97.88 85 SER A N 1
ATOM 680 C CA . SER A 1 85 ? -13.496 3.386 11.276 1.00 97.88 85 SER A CA 1
ATOM 681 C C . SER A 1 85 ? -12.475 4.311 11.922 1.00 97.88 85 SER A C 1
ATOM 683 O O . SER A 1 85 ? -12.349 4.362 13.147 1.00 97.88 85 SER A O 1
ATOM 685 N N . ILE A 1 86 ? -11.777 5.087 11.098 1.00 97.88 86 ILE A N 1
ATOM 686 C CA . ILE A 1 86 ? -10.868 6.141 11.555 1.00 97.88 86 ILE A CA 1
ATOM 687 C C . ILE A 1 86 ? -11.544 7.110 12.542 1.00 97.88 86 ILE A C 1
ATOM 689 O O . ILE A 1 86 ? -10.904 7.590 13.473 1.00 97.88 86 ILE A O 1
ATOM 693 N N . HIS A 1 87 ? -12.857 7.337 12.418 1.00 97.94 87 HIS A N 1
ATOM 694 C CA . HIS A 1 87 ? -13.623 8.202 13.326 1.00 97.94 87 HIS A CA 1
ATOM 695 C C . HIS A 1 87 ? -13.720 7.652 14.756 1.00 97.94 87 HIS A C 1
ATOM 697 O O . HIS A 1 87 ? -13.907 8.421 15.698 1.00 97.94 87 HIS A O 1
ATOM 703 N N . ASP A 1 88 ? -13.527 6.344 14.946 1.00 98.56 88 ASP A N 1
ATOM 704 C CA . ASP A 1 88 ? -13.554 5.692 16.261 1.00 98.56 88 ASP A CA 1
ATOM 705 C C . ASP A 1 88 ? -12.240 5.864 17.041 1.00 98.56 88 ASP A C 1
ATOM 707 O O . ASP A 1 88 ? -12.096 5.340 18.148 1.00 98.56 88 ASP A O 1
ATOM 711 N N . PHE A 1 89 ? -11.270 6.604 16.493 1.00 98.50 89 PHE A N 1
ATOM 712 C CA . PHE A 1 89 ? -10.013 6.906 17.179 1.00 98.50 89 PHE A CA 1
ATOM 713 C C . PHE A 1 89 ? -10.204 7.867 18.348 1.00 98.50 89 PHE A C 1
ATOM 715 O O . PHE A 1 89 ? -9.363 7.892 19.241 1.00 98.50 89 PHE A O 1
ATOM 722 N N . VAL A 1 90 ? -11.288 8.648 18.380 1.00 98.12 90 VAL A N 1
ATOM 723 C CA . VAL A 1 90 ? -11.534 9.642 19.432 1.00 98.12 90 VAL A CA 1
ATOM 724 C C . VAL A 1 90 ? -11.447 9.000 20.824 1.00 98.12 90 VAL A C 1
ATOM 726 O O . VAL A 1 90 ? -12.156 8.049 21.150 1.00 98.12 90 VAL A O 1
ATOM 729 N N . GLY A 1 91 ? -10.556 9.535 21.661 1.00 97.94 91 GLY A N 1
ATOM 730 C CA . GLY A 1 91 ? -10.280 9.040 23.010 1.00 97.94 91 GLY A CA 1
ATOM 731 C C . GLY A 1 91 ? -9.471 7.737 23.087 1.00 97.94 91 GLY A C 1
ATOM 732 O O . GLY A 1 91 ? -9.337 7.192 24.181 1.00 97.94 91 GLY A O 1
ATOM 733 N N . LYS A 1 92 ? -8.944 7.228 21.968 1.00 98.62 92 LYS A N 1
ATOM 734 C CA . LYS A 1 92 ? -8.105 6.021 21.895 1.00 98.62 92 LYS A CA 1
ATOM 735 C C . LYS A 1 92 ? -6.616 6.365 21.860 1.00 98.62 92 LYS A C 1
ATOM 737 O O . LYS A 1 92 ? -6.233 7.507 21.616 1.00 98.62 92 LYS A O 1
ATOM 742 N N . ARG A 1 93 ? -5.776 5.352 22.063 1.00 98.25 93 ARG A N 1
ATOM 743 C CA . ARG A 1 93 ? -4.321 5.390 21.872 1.00 98.25 93 ARG A CA 1
ATOM 744 C C . ARG A 1 93 ? -3.982 4.858 20.491 1.00 98.25 93 ARG A C 1
ATOM 746 O O . ARG A 1 93 ? -4.172 3.669 20.225 1.00 98.25 93 ARG A O 1
ATOM 753 N N . VAL A 1 94 ? -3.483 5.720 19.615 1.00 97.50 94 VAL A N 1
ATOM 754 C CA . VAL A 1 94 ? -3.243 5.376 18.210 1.00 97.50 94 VAL A CA 1
ATOM 755 C C . VAL A 1 94 ? -1.763 5.533 17.901 1.00 97.50 94 VAL A C 1
ATOM 757 O O . VAL A 1 94 ? -1.221 6.635 17.994 1.00 97.50 94 VAL A O 1
ATOM 760 N N . LEU A 1 95 ? -1.105 4.438 17.506 1.00 94.19 95 LEU A N 1
ATOM 761 C CA . LEU A 1 95 ? 0.240 4.514 16.944 1.00 94.19 95 LEU A CA 1
ATOM 762 C C . LEU A 1 95 ? 0.153 5.058 15.520 1.00 94.19 95 LEU A C 1
ATOM 764 O O . LEU A 1 95 ? -0.241 4.349 14.594 1.00 94.19 95 LEU A O 1
ATOM 768 N N . MET A 1 96 ? 0.582 6.303 15.353 1.00 87.12 96 MET A N 1
ATOM 769 C CA . MET A 1 96 ? 0.568 7.014 14.077 1.00 87.12 96 MET A CA 1
ATOM 770 C C . MET A 1 96 ? 1.665 6.530 13.125 1.00 87.12 96 MET A C 1
ATOM 772 O O . MET A 1 96 ? 1.548 6.711 11.922 1.00 87.12 96 MET A O 1
ATOM 776 N N . GLY A 1 97 ? 2.721 5.902 13.645 1.00 80.75 97 GLY A N 1
ATOM 777 C CA . GLY A 1 97 ? 3.847 5.381 12.870 1.00 80.75 97 GLY A CA 1
ATOM 778 C C . GLY A 1 97 ? 5.195 5.733 13.495 1.00 80.75 97 GLY A C 1
ATOM 779 O O . GLY A 1 97 ? 5.269 6.429 14.509 1.00 80.75 97 GLY A O 1
ATOM 780 N N . GLN A 1 98 ? 6.273 5.235 12.890 1.00 74.69 98 GLN A N 1
ATOM 781 C CA . GLN A 1 98 ? 7.646 5.561 13.286 1.00 74.69 98 GLN A CA 1
ATOM 782 C C . GLN A 1 98 ? 8.134 6.806 12.526 1.00 74.69 98 GLN A C 1
ATOM 784 O O . GLN A 1 98 ? 7.824 6.941 11.340 1.00 74.69 98 GLN A O 1
ATOM 789 N N . PRO A 1 99 ? 8.898 7.716 13.160 1.00 69.81 99 PRO A N 1
ATOM 790 C CA . PRO A 1 99 ? 9.580 8.787 12.440 1.00 69.81 99 PRO A CA 1
ATOM 791 C C . PRO A 1 99 ? 10.462 8.230 11.314 1.00 69.81 99 PRO A C 1
ATOM 793 O O . PRO A 1 99 ? 11.255 7.326 11.555 1.00 69.81 99 PRO A O 1
ATOM 796 N N . GLY A 1 100 ? 10.328 8.785 10.107 1.00 61.75 100 GLY A N 1
ATOM 797 C CA . GLY A 1 100 ? 10.994 8.305 8.886 1.00 61.75 100 GLY A CA 1
ATOM 798 C C . GLY A 1 100 ? 10.061 7.509 7.969 1.00 61.75 100 GLY A C 1
ATOM 799 O O . GLY A 1 100 ? 10.057 7.730 6.760 1.00 61.75 100 GLY A O 1
ATOM 800 N N . ASN A 1 101 ? 9.181 6.690 8.545 1.00 68.25 101 ASN A N 1
ATOM 801 C CA . ASN A 1 101 ? 8.316 5.785 7.793 1.00 68.25 101 ASN A CA 1
ATOM 802 C C . ASN A 1 101 ? 7.128 6.524 7.138 1.00 68.25 101 ASN A C 1
ATOM 804 O O . ASN A 1 101 ? 6.490 7.367 7.771 1.00 68.25 101 ASN A O 1
ATOM 808 N N . THR A 1 102 ? 6.769 6.157 5.900 1.00 72.81 102 THR A N 1
ATOM 809 C CA . THR A 1 102 ? 5.629 6.722 5.148 1.00 72.81 102 THR A CA 1
ATOM 810 C C . THR A 1 102 ? 4.260 6.516 5.802 1.00 72.81 102 THR A C 1
ATOM 812 O O . THR A 1 102 ? 3.339 7.276 5.508 1.00 72.81 102 THR A O 1
ATOM 815 N N . VAL A 1 103 ? 4.110 5.564 6.729 1.00 78.62 103 VAL A N 1
ATOM 816 C CA . VAL A 1 103 ? 2.884 5.394 7.529 1.00 78.62 103 VAL A CA 1
ATOM 817 C C . VAL A 1 103 ? 2.563 6.658 8.330 1.00 78.62 103 VAL A C 1
ATOM 819 O O . VAL A 1 103 ? 1.413 7.086 8.326 1.00 78.62 103 VAL A O 1
ATOM 822 N N . LEU A 1 104 ? 3.565 7.294 8.952 1.00 82.69 104 LEU A N 1
ATOM 823 C CA . LEU A 1 104 ? 3.367 8.467 9.811 1.00 82.69 104 LEU A CA 1
ATOM 824 C C . LEU A 1 104 ? 2.745 9.673 9.091 1.00 82.69 104 LEU A C 1
ATOM 826 O O . LEU A 1 104 ? 1.726 10.181 9.560 1.00 82.69 104 LEU A O 1
ATOM 830 N N . PRO A 1 105 ? 3.302 10.176 7.976 1.00 80.06 105 PRO A N 1
ATOM 831 C CA . PRO A 1 105 ? 2.697 11.313 7.303 1.00 80.06 105 PRO A CA 1
ATOM 832 C C . PRO A 1 105 ? 1.323 10.966 6.719 1.00 80.06 105 PRO A C 1
ATOM 834 O O . PRO A 1 105 ? 0.416 11.781 6.818 1.00 80.06 105 PRO A O 1
ATOM 837 N N . VAL A 1 106 ? 1.105 9.752 6.205 1.00 85.19 106 VAL A N 1
ATOM 838 C CA . VAL A 1 106 ? -0.222 9.345 5.700 1.00 85.19 106 VAL A CA 1
ATOM 839 C C . VAL A 1 106 ? -1.252 9.276 6.821 1.00 85.19 106 VAL A C 1
ATOM 841 O O . VAL A 1 106 ? -2.381 9.727 6.647 1.00 85.19 106 VAL A O 1
ATOM 844 N N . ALA A 1 107 ? -0.856 8.783 7.992 1.00 89.50 107 ALA A N 1
ATOM 845 C CA . ALA A 1 107 ? -1.686 8.795 9.184 1.00 89.50 107 ALA A CA 1
ATOM 846 C C . ALA A 1 107 ? -2.118 10.211 9.572 1.00 89.50 107 ALA A C 1
ATOM 848 O O . ALA A 1 107 ? -3.290 10.443 9.873 1.00 89.50 107 ALA A O 1
ATOM 849 N N . ILE A 1 108 ? -1.180 11.160 9.537 1.00 89.50 108 ILE A N 1
ATOM 850 C CA . ILE A 1 108 ? -1.457 12.575 9.794 1.00 89.50 108 ILE A CA 1
ATOM 851 C C . ILE A 1 108 ? -2.466 13.105 8.772 1.00 89.50 108 ILE A C 1
ATOM 853 O O . ILE A 1 108 ? -3.502 13.613 9.186 1.00 89.50 108 ILE A O 1
ATOM 857 N N . LEU A 1 109 ? -2.229 12.909 7.471 1.00 89.94 109 LEU A N 1
ATOM 858 C CA . LEU A 1 109 ? -3.123 13.402 6.416 1.00 89.94 109 LEU A CA 1
ATOM 859 C C . LEU A 1 109 ? -4.545 12.841 6.538 1.00 89.94 109 LEU A C 1
ATOM 861 O O . LEU A 1 109 ? -5.512 13.589 6.426 1.00 89.94 109 LEU A O 1
ATOM 865 N N . LEU A 1 110 ? -4.690 11.540 6.811 1.00 94.44 110 LEU A N 1
ATOM 866 C CA . LEU A 1 110 ? -6.006 10.920 6.984 1.00 94.44 110 LEU A CA 1
ATOM 867 C C . LEU A 1 110 ? -6.726 11.441 8.232 1.00 94.44 110 LEU A C 1
ATOM 869 O O . LEU A 1 110 ? -7.915 11.740 8.185 1.00 94.44 110 LEU A O 1
ATOM 873 N N . THR A 1 111 ? -6.023 11.572 9.357 1.00 95.19 111 THR A N 1
ATOM 874 C CA . THR A 1 111 ? -6.645 12.054 10.601 1.00 95.19 111 THR A CA 1
ATOM 875 C C . THR A 1 111 ? -6.947 13.557 10.563 1.00 95.19 111 THR A C 1
ATOM 877 O O . THR A 1 111 ? -7.916 13.996 11.189 1.00 95.19 111 THR A O 1
ATOM 880 N N . GLU A 1 112 ? -6.169 14.349 9.814 1.00 94.31 112 GLU A N 1
ATOM 881 C CA . GLU A 1 112 ? -6.464 15.754 9.488 1.00 94.31 112 GLU A CA 1
ATOM 882 C C . GLU A 1 112 ? -7.714 15.865 8.615 1.00 94.31 112 GLU A C 1
ATOM 884 O O . GLU A 1 112 ? -8.642 16.584 8.983 1.00 94.31 112 GLU A O 1
ATOM 889 N N . ALA A 1 113 ? -7.782 15.092 7.529 1.00 96.31 113 ALA A N 1
ATOM 890 C CA . ALA A 1 113 ? -8.935 15.047 6.633 1.00 96.31 113 ALA A CA 1
ATOM 891 C C . ALA A 1 113 ? -10.217 14.556 7.330 1.00 96.31 113 ALA A C 1
ATOM 893 O O . ALA A 1 113 ? -11.312 15.034 7.038 1.00 96.31 113 ALA A O 1
ATOM 894 N N . ALA A 1 114 ? -10.092 13.643 8.298 1.00 97.56 114 ALA A N 1
ATOM 895 C CA . ALA A 1 114 ? -11.200 13.211 9.151 1.00 97.56 114 ALA A CA 1
ATOM 896 C C . ALA A 1 114 ? -11.615 14.265 10.197 1.00 97.56 114 ALA A C 1
ATOM 898 O O . ALA A 1 114 ? -12.668 14.136 10.817 1.00 97.56 114 ALA A O 1
ATOM 899 N N . GLY A 1 115 ? -10.804 15.303 10.425 1.00 97.44 115 GLY A N 1
ATOM 900 C CA . GLY A 1 115 ? -11.078 16.344 11.418 1.00 97.44 115 GLY A CA 1
ATOM 901 C C . GLY A 1 115 ? -10.929 15.882 12.872 1.00 97.44 115 GLY A C 1
ATOM 902 O O . GLY A 1 115 ? -11.484 16.514 13.772 1.00 97.44 115 GLY A O 1
ATOM 903 N N . ILE A 1 116 ? -10.190 14.795 13.125 1.00 97.56 116 ILE A N 1
ATOM 904 C CA . ILE A 1 116 ? -10.093 14.153 14.451 1.00 97.56 116 ILE A CA 1
ATOM 905 C C . ILE A 1 116 ? -8.737 14.326 15.148 1.00 97.56 116 ILE A C 1
ATOM 907 O O . ILE A 1 116 ? -8.564 13.860 16.275 1.00 97.56 116 ILE A O 1
ATOM 911 N N . ARG A 1 117 ? -7.763 14.993 14.516 1.00 93.31 117 ARG A N 1
ATOM 912 C CA . ARG A 1 117 ? -6.455 15.294 15.135 1.00 93.31 117 ARG A CA 1
ATOM 913 C C . ARG A 1 117 ? -6.623 15.970 16.492 1.00 93.31 117 ARG A C 1
ATOM 915 O O . ARG A 1 117 ? -7.488 16.829 16.665 1.00 93.31 117 ARG A O 1
ATOM 922 N N . GLY A 1 118 ? -5.793 15.581 17.456 1.00 92.25 118 GLY A N 1
ATOM 923 C CA . GLY A 1 118 ? -5.874 16.083 18.830 1.00 92.25 118 GLY A CA 1
ATOM 924 C C . GLY A 1 118 ? -7.093 15.611 19.637 1.00 92.25 118 GLY A C 1
ATOM 925 O O . GLY A 1 118 ? -7.232 16.014 20.790 1.00 92.25 118 GLY A O 1
ATOM 926 N N . GLN A 1 119 ? -7.966 14.761 19.080 1.00 97.81 119 GLN A N 1
ATOM 927 C CA . GLN A 1 119 ? -9.091 14.150 19.806 1.00 97.81 119 GLN A CA 1
ATOM 928 C C . GLN A 1 119 ? -8.772 12.737 20.318 1.00 97.81 119 GLN A C 1
ATOM 930 O O . GLN A 1 119 ? -9.634 12.073 20.888 1.00 97.81 119 GLN A O 1
ATOM 935 N N . PHE A 1 120 ? -7.541 12.272 20.126 1.00 98.06 120 PHE A N 1
ATOM 936 C CA . PHE A 1 120 ? -7.040 10.967 20.541 1.00 98.06 120 PHE A CA 1
ATOM 937 C C . PHE A 1 120 ? -5.589 11.094 21.017 1.00 98.06 120 PHE A C 1
ATOM 939 O O . PHE A 1 120 ? -4.933 12.106 20.764 1.00 98.06 120 PHE A O 1
ATOM 946 N N . GLU A 1 121 ? -5.095 10.096 21.746 1.00 97.69 121 GLU A N 1
ATOM 947 C CA . GLU A 1 121 ? -3.694 10.056 22.158 1.00 97.69 121 GLU A CA 1
ATOM 948 C C . GLU A 1 121 ? -2.834 9.602 20.976 1.00 97.69 121 GLU A C 1
ATOM 950 O O . GLU A 1 121 ? -2.830 8.433 20.583 1.00 97.69 121 GLU A O 1
ATOM 955 N N . GLU A 1 122 ? -2.119 10.563 20.399 1.00 93.50 122 GLU A N 1
ATOM 956 C CA . GLU A 1 122 ? -1.189 10.345 19.299 1.00 93.50 122 GLU A CA 1
ATOM 957 C C . GLU A 1 122 ? 0.127 9.774 19.818 1.00 93.50 122 GLU A C 1
ATOM 959 O O . GLU A 1 122 ? 0.907 10.458 20.484 1.00 93.50 122 GLU A O 1
ATOM 964 N N . ILE A 1 123 ? 0.404 8.525 19.463 1.00 91.12 123 ILE A N 1
ATOM 965 C CA . ILE A 1 123 ? 1.666 7.870 19.777 1.00 91.12 123 ILE A CA 1
ATOM 966 C C . ILE A 1 123 ? 2.517 7.890 18.513 1.00 91.12 123 ILE A C 1
ATOM 968 O O . ILE A 1 123 ? 2.124 7.368 17.469 1.00 91.12 123 ILE A O 1
ATOM 972 N N . ILE A 1 124 ? 3.686 8.520 18.599 1.00 86.69 124 ILE A N 1
ATOM 973 C CA . ILE A 1 124 ? 4.646 8.617 17.498 1.00 86.69 124 ILE A CA 1
ATOM 974 C C . ILE A 1 124 ? 5.927 7.912 17.924 1.00 86.69 124 ILE A C 1
ATOM 976 O O . ILE A 1 124 ? 6.572 8.288 18.902 1.00 86.69 124 ILE A O 1
ATOM 980 N N . GLY A 1 125 ? 6.304 6.905 17.148 1.00 77.56 125 GLY A N 1
ATOM 981 C CA . GLY A 1 125 ? 7.449 6.056 17.416 1.00 77.56 125 GLY A CA 1
ATOM 982 C C . GLY A 1 125 ? 7.282 5.128 18.619 1.00 77.56 125 GLY A C 1
ATOM 983 O O . GLY A 1 125 ? 6.188 4.922 19.140 1.00 77.56 125 GLY A O 1
ATOM 984 N N . GLY A 1 126 ? 8.390 4.529 19.048 1.00 73.31 126 GLY A N 1
ATOM 985 C CA . GLY A 1 126 ? 8.428 3.643 20.208 1.00 73.31 126 GLY A CA 1
ATOM 986 C C . GLY A 1 126 ? 9.577 2.648 20.123 1.00 73.31 126 GLY A C 1
ATOM 987 O O . GLY A 1 126 ? 10.084 2.367 19.042 1.00 73.31 126 GLY A O 1
ATOM 988 N N . ALA A 1 127 ? 9.989 2.104 21.270 1.00 73.75 127 ALA A N 1
ATOM 989 C CA . ALA A 1 127 ? 11.043 1.087 21.321 1.00 73.75 127 ALA A CA 1
ATOM 990 C C . ALA A 1 127 ? 10.577 -0.291 20.813 1.00 73.75 127 ALA A C 1
ATOM 992 O O . ALA A 1 127 ? 11.411 -1.135 20.497 1.00 73.75 127 ALA A O 1
ATOM 993 N N . LYS A 1 128 ? 9.258 -0.516 20.755 1.00 80.06 128 LYS A N 1
ATOM 994 C CA . LYS A 1 128 ? 8.641 -1.755 20.279 1.00 80.06 128 LYS A CA 1
ATOM 995 C C . LYS A 1 128 ? 8.036 -1.556 18.883 1.00 80.06 128 LYS A C 1
ATOM 997 O O . LYS A 1 128 ? 7.512 -0.473 18.601 1.00 80.06 128 LYS A O 1
ATOM 1002 N N . PRO A 1 129 ? 8.033 -2.591 18.029 1.00 82.06 129 PRO A N 1
ATOM 1003 C CA . PRO A 1 129 ? 7.195 -2.632 16.837 1.00 82.06 129 PRO A CA 1
ATOM 1004 C C . PRO A 1 129 ? 5.713 -2.413 17.171 1.00 82.06 129 PRO A C 1
ATOM 1006 O O . PRO A 1 129 ? 5.217 -2.864 18.204 1.00 82.06 129 PRO A O 1
ATOM 1009 N N . GLY A 1 130 ? 4.974 -1.772 16.263 1.00 85.69 130 GLY A N 1
ATOM 1010 C CA . GLY A 1 130 ? 3.562 -1.448 16.491 1.00 85.69 130 GLY A CA 1
ATOM 1011 C C . GLY A 1 130 ? 2.653 -2.664 16.694 1.00 85.69 130 GLY A C 1
ATOM 1012 O O . GLY A 1 130 ? 1.643 -2.555 17.384 1.00 85.69 130 GLY A O 1
ATOM 1013 N N . THR A 1 131 ? 3.015 -3.822 16.139 1.00 87.44 131 THR A N 1
ATOM 1014 C CA . THR A 1 131 ? 2.311 -5.094 16.360 1.00 87.44 131 THR A CA 1
ATOM 1015 C C . THR A 1 131 ? 2.448 -5.586 17.798 1.00 87.44 131 THR A C 1
ATOM 1017 O O . THR A 1 131 ? 1.460 -6.031 18.374 1.00 87.44 131 THR A O 1
ATOM 1020 N N . GLU A 1 132 ? 3.631 -5.453 18.401 1.00 89.44 132 GLU A N 1
ATOM 1021 C CA . GLU A 1 132 ? 3.866 -5.807 19.807 1.00 89.44 132 GLU A CA 1
ATOM 1022 C C . GLU A 1 132 ? 3.134 -4.843 20.742 1.00 89.44 132 GLU A C 1
ATOM 1024 O O . GLU A 1 132 ? 2.469 -5.277 21.676 1.00 89.44 132 GLU A O 1
ATOM 1029 N N . MET A 1 133 ? 3.168 -3.537 20.447 1.00 91.88 133 MET A N 1
ATOM 1030 C CA . MET A 1 133 ? 2.409 -2.546 21.220 1.00 91.88 133 MET A CA 1
ATOM 1031 C C . MET A 1 133 ? 0.903 -2.836 21.197 1.00 91.88 133 MET A C 1
ATOM 1033 O O . MET A 1 133 ? 0.219 -2.659 22.204 1.00 91.88 133 MET A O 1
ATOM 1037 N N . LEU A 1 134 ? 0.376 -3.296 20.058 1.00 93.06 134 LEU A N 1
ATOM 1038 C CA . LEU A 1 134 ? -1.026 -3.688 19.948 1.00 93.06 134 LEU A CA 1
ATOM 1039 C C . LEU A 1 134 ? -1.321 -4.960 20.764 1.00 93.06 134 LEU A C 1
ATOM 1041 O O . LEU A 1 134 ? -2.315 -5.001 21.489 1.00 93.06 134 LEU A O 1
ATOM 1045 N N . GLN A 1 135 ? -0.460 -5.982 20.685 1.00 91.81 135 GLN A N 1
ATOM 1046 C CA . GLN A 1 135 ? -0.591 -7.224 21.462 1.00 91.81 135 GLN A CA 1
ATOM 1047 C C . GLN A 1 135 ? -0.565 -6.972 22.974 1.00 91.81 135 GLN A C 1
ATOM 1049 O O . GLN A 1 135 ? -1.416 -7.495 23.696 1.00 91.81 135 GLN A O 1
ATOM 1054 N N . ASP A 1 136 ? 0.355 -6.121 23.428 1.00 93.50 136 ASP A N 1
ATOM 1055 C CA . ASP A 1 136 ? 0.516 -5.734 24.832 1.00 93.50 136 ASP A CA 1
ATOM 1056 C C . ASP A 1 136 ? -0.576 -4.767 25.317 1.00 93.50 136 ASP A C 1
ATOM 1058 O O . ASP A 1 136 ? -0.644 -4.450 26.504 1.00 93.50 136 ASP A O 1
ATOM 1062 N N . ARG A 1 137 ? -1.463 -4.316 24.416 1.00 94.00 137 ARG A N 1
ATOM 1063 C CA . ARG A 1 137 ? -2.481 -3.286 24.678 1.00 94.00 137 ARG A CA 1
ATOM 1064 C C . ARG A 1 137 ? -1.866 -1.964 25.141 1.00 94.00 137 ARG A C 1
ATOM 1066 O O . ARG A 1 137 ? -2.526 -1.197 25.843 1.00 94.00 137 ARG A O 1
ATOM 1073 N N . ASP A 1 138 ? -0.637 -1.671 24.723 1.00 95.56 138 ASP A N 1
ATOM 1074 C CA . ASP A 1 138 ? 0.000 -0.359 24.873 1.00 95.56 138 ASP A CA 1
ATOM 1075 C C . ASP A 1 138 ? -0.682 0.674 23.953 1.00 95.56 138 ASP A C 1
ATOM 1077 O O . ASP A 1 138 ? -0.779 1.849 24.308 1.00 95.56 138 ASP A O 1
ATOM 1081 N N . VAL A 1 139 ? -1.232 0.219 22.819 1.00 97.31 139 VAL A N 1
ATOM 1082 C CA . VAL A 1 139 ? -2.082 1.002 21.904 1.00 97.31 139 VAL A CA 1
ATOM 1083 C C . VAL A 1 139 ? -3.390 0.275 21.597 1.00 97.31 139 VAL A C 1
ATOM 1085 O O . VAL A 1 139 ? -3.477 -0.946 21.726 1.00 97.31 139 VAL A O 1
ATOM 1088 N N . ASP A 1 140 ? -4.403 1.026 21.174 1.00 98.12 140 ASP A N 1
ATOM 1089 C CA . ASP A 1 140 ? -5.704 0.493 20.750 1.00 98.12 140 ASP A CA 1
ATOM 1090 C C . ASP A 1 140 ? -5.764 0.295 19.226 1.00 98.12 140 ASP A C 1
ATOM 1092 O O . ASP A 1 140 ? -6.472 -0.589 18.734 1.00 98.12 140 ASP A O 1
ATOM 1096 N N . VAL A 1 141 ? -4.999 1.102 18.482 1.00 97.50 141 VAL A N 1
ATOM 1097 C CA . VAL A 1 141 ? -4.887 1.045 17.020 1.00 97.50 141 VAL A CA 1
ATOM 1098 C C . VAL A 1 141 ? -3.436 1.232 16.591 1.00 97.50 141 VAL A C 1
ATOM 1100 O O . VAL A 1 141 ? -2.699 2.026 17.179 1.00 97.50 141 VAL A O 1
ATOM 1103 N N . THR A 1 142 ? -3.027 0.518 15.544 1.00 93.44 142 THR A N 1
ATOM 1104 C CA . THR A 1 142 ? -1.697 0.642 14.942 1.00 93.44 142 THR A CA 1
ATOM 1105 C C . THR A 1 142 ? -1.767 0.668 13.419 1.00 93.44 142 THR A C 1
ATOM 1107 O O . THR A 1 142 ? -2.548 -0.072 12.815 1.00 93.44 142 THR A O 1
ATOM 1110 N N . GLY A 1 143 ? -0.963 1.527 12.794 1.00 86.19 143 GLY A N 1
ATOM 1111 C CA . GLY A 1 143 ? -0.794 1.558 11.342 1.00 86.19 143 GLY A CA 1
ATOM 1112 C C . GLY A 1 143 ? 0.194 0.492 10.861 1.00 86.19 143 GLY A C 1
ATOM 1113 O O . GLY A 1 143 ? 1.262 0.314 11.448 1.00 86.19 143 GLY A O 1
ATOM 1114 N N . SER A 1 144 ? -0.127 -0.217 9.779 1.00 80.25 144 SER A N 1
ATOM 1115 C CA . SER A 1 144 ? 0.800 -1.127 9.091 1.00 80.25 144 SER A CA 1
ATOM 1116 C C . SER A 1 144 ? 0.450 -1.265 7.605 1.00 80.25 144 SER A C 1
ATOM 1118 O O . SER A 1 144 ? -0.587 -0.789 7.151 1.00 80.25 144 SER A O 1
ATOM 1120 N N . GLY A 1 145 ? 1.320 -1.909 6.829 1.00 78.19 145 GLY A N 1
ATOM 1121 C CA . GLY A 1 145 ? 1.085 -2.165 5.411 1.00 78.19 145 GLY A CA 1
ATOM 1122 C C . GLY A 1 145 ? 0.198 -3.385 5.144 1.00 78.19 145 GLY A C 1
ATOM 1123 O O . GLY A 1 145 ? 0.293 -4.404 5.832 1.00 78.19 145 GLY A O 1
ATOM 1124 N N . ILE A 1 146 ? -0.625 -3.291 4.103 1.00 77.06 146 ILE A N 1
ATOM 1125 C CA . ILE A 1 146 ? -1.184 -4.427 3.360 1.00 77.06 146 ILE A CA 1
ATOM 1126 C C . ILE A 1 146 ? -0.386 -4.566 2.070 1.00 77.06 146 ILE A C 1
ATOM 1128 O O . ILE A 1 146 ? -0.168 -3.577 1.375 1.00 77.06 146 ILE A O 1
ATOM 1132 N N . ILE A 1 147 ? 0.017 -5.787 1.739 1.00 75.69 147 ILE A N 1
ATOM 1133 C CA . ILE A 1 147 ? 0.628 -6.165 0.466 1.00 75.69 147 ILE A CA 1
ATOM 1134 C C . ILE A 1 147 ? -0.422 -6.804 -0.443 1.00 75.69 147 ILE A C 1
ATOM 1136 O O . ILE A 1 147 ? -1.349 -7.457 0.040 1.00 75.69 147 ILE A O 1
ATOM 1140 N N . PHE A 1 148 ? -0.277 -6.620 -1.758 1.00 77.44 148 PHE A N 1
ATOM 1141 C CA . PHE A 1 148 ? -1.248 -7.094 -2.749 1.00 77.44 148 PHE A CA 1
ATOM 1142 C C . PHE A 1 148 ? -2.667 -6.579 -2.489 1.00 77.44 148 PHE A C 1
ATOM 1144 O O . PHE A 1 148 ? -3.644 -7.311 -2.646 1.00 77.44 148 PHE A O 1
ATOM 1151 N N . ALA A 1 149 ? -2.798 -5.322 -2.068 1.00 79.00 149 ALA A N 1
ATOM 1152 C CA . ALA A 1 149 ? -4.106 -4.760 -1.785 1.00 79.00 149 ALA A CA 1
ATOM 1153 C C . ALA A 1 149 ? -4.988 -4.781 -3.055 1.00 79.00 149 ALA A C 1
ATOM 1155 O O . ALA A 1 149 ? -4.490 -4.703 -4.187 1.00 79.00 149 ALA A O 1
ATOM 1156 N N . GLY A 1 150 ? -6.293 -4.989 -2.861 1.00 78.38 150 GLY A N 1
ATOM 1157 C CA . GLY A 1 150 ? -7.262 -5.248 -3.935 1.00 78.38 150 GLY A CA 1
ATOM 1158 C C . GLY A 1 150 ? -7.252 -6.679 -4.501 1.00 78.38 150 GLY A C 1
ATOM 1159 O O . GLY A 1 150 ? -8.164 -7.044 -5.240 1.00 78.38 150 GLY A O 1
ATOM 1160 N N . HIS A 1 151 ? -6.269 -7.518 -4.148 1.00 85.56 151 HIS A N 1
ATOM 1161 C CA . HIS A 1 151 ? -6.227 -8.925 -4.553 1.00 85.56 151 HIS A CA 1
ATOM 1162 C C . HIS A 1 151 ? -7.000 -9.821 -3.562 1.00 85.56 151 HIS A C 1
ATOM 1164 O O . HIS A 1 151 ? -6.921 -9.589 -2.357 1.00 85.56 151 HIS A O 1
ATOM 1170 N N . PRO A 1 152 ? -7.652 -10.913 -4.009 1.00 84.94 152 PRO A N 1
ATOM 1171 C CA . PRO A 1 152 ? -8.265 -11.930 -3.142 1.00 84.94 152 PRO A CA 1
ATOM 1172 C C . PRO A 1 152 ? -7.343 -12.589 -2.103 1.00 84.94 152 PRO A C 1
ATOM 1174 O O . PRO A 1 152 ? -7.816 -13.222 -1.165 1.00 84.94 152 PRO A O 1
ATOM 1177 N N . LEU A 1 153 ? -6.029 -12.456 -2.291 1.00 80.62 153 LEU A N 1
ATOM 1178 C CA . LEU A 1 153 ? -4.973 -12.870 -1.356 1.00 80.62 153 LEU A CA 1
ATOM 1179 C C . LEU A 1 153 ? -4.205 -11.664 -0.790 1.00 80.62 153 LEU A C 1
ATOM 1181 O O . LEU A 1 153 ? -3.026 -11.775 -0.455 1.00 80.62 153 LEU A O 1
ATOM 1185 N N . GLY A 1 154 ? -4.848 -10.496 -0.742 1.00 82.38 154 GLY A N 1
ATOM 1186 C CA . GLY A 1 154 ? -4.320 -9.313 -0.080 1.00 82.38 154 GLY A CA 1
ATOM 1187 C C . GLY A 1 154 ? -4.005 -9.642 1.372 1.00 82.38 154 GLY A C 1
ATOM 1188 O O . GLY A 1 154 ? -4.840 -10.185 2.090 1.00 82.38 154 GLY A O 1
ATOM 1189 N N . SER A 1 155 ? -2.782 -9.350 1.797 1.00 78.56 155 SER A N 1
ATOM 1190 C CA . SER A 1 155 ? -2.255 -9.805 3.080 1.00 78.56 155 SER A CA 1
ATOM 1191 C C . SER A 1 155 ? -1.762 -8.626 3.889 1.00 78.56 155 SER A C 1
ATOM 1193 O O . SER A 1 155 ? -1.131 -7.722 3.349 1.00 78.56 155 SER A O 1
ATOM 1195 N N . ALA A 1 156 ? -1.935 -8.668 5.205 1.00 79.38 156 ALA A N 1
ATOM 1196 C CA . ALA A 1 156 ? -1.122 -7.823 6.062 1.00 79.38 156 ALA A CA 1
ATOM 1197 C C . ALA A 1 156 ? 0.347 -8.293 6.029 1.00 79.38 156 ALA A C 1
ATOM 1199 O O . ALA A 1 156 ? 0.674 -9.358 5.489 1.00 79.38 156 ALA A O 1
ATOM 1200 N N . THR A 1 157 ? 1.259 -7.510 6.606 1.00 75.62 157 THR A N 1
ATOM 1201 C CA . THR A 1 157 ? 2.640 -7.977 6.810 1.00 75.62 157 THR A CA 1
ATOM 1202 C C . THR A 1 157 ? 2.675 -9.253 7.664 1.00 75.62 157 THR A C 1
ATOM 1204 O O . THR A 1 157 ? 1.769 -9.513 8.458 1.00 75.62 157 THR A O 1
ATOM 1207 N N . ALA A 1 158 ? 3.745 -10.047 7.545 1.00 75.00 158 ALA A N 1
ATOM 1208 C CA . ALA A 1 158 ? 3.879 -11.307 8.284 1.00 75.00 158 ALA A CA 1
ATOM 1209 C C . ALA A 1 158 ? 3.693 -11.138 9.805 1.00 75.00 158 ALA A C 1
ATOM 1211 O O . ALA A 1 158 ? 3.047 -11.968 10.441 1.00 75.00 158 ALA A O 1
ATOM 1212 N N . ALA A 1 159 ? 4.198 -10.037 10.375 1.00 78.50 159 ALA A N 1
ATOM 1213 C CA . ALA A 1 159 ? 4.027 -9.721 11.791 1.00 78.50 159 ALA A CA 1
ATOM 1214 C C . ALA A 1 159 ? 2.551 -9.504 12.159 1.00 78.50 159 ALA A C 1
ATOM 1216 O O . ALA A 1 159 ? 2.087 -10.007 13.177 1.00 78.50 159 ALA A O 1
ATOM 1217 N N . VAL A 1 160 ? 1.791 -8.803 11.315 1.00 84.25 160 VAL A N 1
ATOM 1218 C CA . VAL A 1 160 ? 0.363 -8.545 11.537 1.00 84.25 160 VAL A CA 1
ATOM 1219 C C . VAL A 1 160 ? -0.461 -9.828 11.378 1.00 84.25 160 VAL A C 1
ATOM 1221 O O . VAL A 1 160 ? -1.302 -10.112 12.229 1.00 84.25 160 VAL A O 1
ATOM 1224 N N . ASN A 1 161 ? -0.170 -10.658 10.371 1.00 84.81 161 ASN A N 1
ATOM 1225 C CA . ASN A 1 161 ? -0.799 -11.979 10.234 1.00 84.81 161 ASN A CA 1
ATOM 1226 C C . ASN A 1 161 ? -0.526 -12.860 11.461 1.00 84.81 161 ASN A C 1
ATOM 1228 O O . ASN A 1 161 ? -1.423 -13.537 11.952 1.00 84.81 161 ASN A O 1
ATOM 1232 N N . GLN A 1 162 ? 0.694 -12.816 12.006 1.00 86.38 162 GLN A N 1
ATOM 1233 C CA . GLN A 1 162 ? 1.019 -13.537 13.234 1.00 86.38 162 GLN A CA 1
ATOM 1234 C C . GLN A 1 162 ? 0.174 -13.050 14.418 1.00 86.38 162 GLN A C 1
ATOM 1236 O O . GLN A 1 162 ? -0.302 -13.879 15.195 1.00 86.38 162 GLN A O 1
ATOM 1241 N N . VAL A 1 163 ? -0.054 -11.736 14.552 1.00 89.44 163 VAL A N 1
ATOM 1242 C CA . VAL A 1 163 ? -0.989 -11.213 15.561 1.00 89.44 163 VAL A CA 1
ATOM 1243 C C . VAL A 1 163 ? -2.384 -11.796 15.342 1.00 89.44 163 VAL A C 1
ATOM 1245 O O . VAL A 1 163 ? -2.955 -12.319 16.295 1.00 89.44 163 VAL A O 1
ATOM 1248 N N . ALA A 1 164 ? -2.898 -11.771 14.108 1.00 90.69 164 ALA A N 1
ATOM 1249 C CA . ALA A 1 164 ? -4.223 -12.293 13.768 1.00 90.69 164 ALA A CA 1
ATOM 1250 C C . ALA A 1 164 ? -4.412 -13.756 14.200 1.00 90.69 164 ALA A C 1
ATOM 1252 O O . ALA A 1 164 ? -5.435 -14.092 14.804 1.00 90.69 164 ALA A O 1
ATOM 1253 N N . THR A 1 165 ? -3.415 -14.604 13.937 1.00 88.19 165 THR A N 1
ATOM 1254 C CA . THR A 1 165 ? -3.432 -16.027 14.301 1.00 88.19 165 THR A CA 1
ATOM 1255 C C . THR A 1 165 ? -3.308 -16.248 15.808 1.00 88.19 165 THR A C 1
ATOM 1257 O O . THR A 1 165 ? -3.967 -17.127 16.355 1.00 88.19 165 THR A O 1
ATOM 1260 N N . LEU A 1 166 ? -2.461 -15.474 16.496 1.00 89.31 166 LEU A N 1
ATOM 1261 C CA . LEU A 1 166 ? -2.217 -15.649 17.932 1.00 89.31 166 LEU A CA 1
ATOM 1262 C C . LEU A 1 166 ? -3.368 -15.142 18.800 1.00 89.31 166 LEU A C 1
ATOM 1264 O O . LEU A 1 166 ? -3.644 -15.730 19.844 1.00 89.31 166 LEU A O 1
ATOM 1268 N N . THR A 1 167 ? -4.005 -14.040 18.408 1.00 89.00 167 THR A N 1
ATOM 1269 C CA . THR A 1 167 ? -5.079 -13.431 19.203 1.00 89.00 167 THR A CA 1
ATOM 1270 C C . THR A 1 167 ? -6.454 -13.978 18.843 1.00 89.00 167 THR A C 1
ATOM 1272 O O . THR A 1 167 ? -7.352 -13.923 19.678 1.00 89.00 167 THR A O 1
ATOM 1275 N N . GLY A 1 168 ? -6.635 -14.483 17.617 1.00 91.00 168 GLY A N 1
ATOM 1276 C CA . GLY A 1 168 ? -7.953 -14.851 17.095 1.00 91.00 168 GLY A CA 1
ATOM 1277 C C . GLY A 1 168 ? -8.897 -13.652 16.943 1.00 91.00 168 GLY A C 1
ATOM 1278 O O . GLY A 1 168 ? -10.108 -13.832 16.854 1.00 91.00 168 GLY A O 1
ATOM 1279 N N . SER A 1 169 ? -8.369 -12.425 16.981 1.00 90.31 169 SER A N 1
ATOM 1280 C CA . SER A 1 169 ? -9.177 -11.207 16.963 1.00 90.31 169 SER A CA 1
ATOM 1281 C C . SER A 1 169 ? -8.352 -10.000 16.510 1.00 90.31 169 SER A C 1
ATOM 1283 O O . SER A 1 169 ? -7.969 -9.172 17.334 1.00 90.31 169 SER A O 1
ATOM 1285 N N . LEU A 1 170 ? -8.039 -9.900 15.221 1.00 94.69 170 LEU A N 1
ATOM 1286 C CA . LEU A 1 170 ? -7.411 -8.722 14.622 1.00 94.69 170 LEU A CA 1
ATOM 1287 C C . LEU A 1 170 ? -8.277 -8.183 13.484 1.00 94.69 170 LEU A C 1
ATOM 1289 O O . LEU A 1 170 ? -8.516 -8.871 12.498 1.00 94.69 170 LEU A O 1
ATOM 1293 N N . PHE A 1 171 ? -8.692 -6.930 13.588 1.00 95.44 171 PHE A N 1
ATOM 1294 C CA . PHE A 1 171 ? -9.591 -6.311 12.626 1.00 95.44 171 PHE A CA 1
ATOM 1295 C C . PHE A 1 171 ? -8.910 -5.177 11.874 1.00 95.44 171 PHE A C 1
ATOM 1297 O O . PHE A 1 171 ? -8.117 -4.421 12.439 1.00 95.44 171 PHE A O 1
ATOM 1304 N N . ASN A 1 172 ? -9.274 -5.054 10.605 1.00 95.00 172 ASN A N 1
ATOM 1305 C CA . ASN A 1 172 ? -9.085 -3.860 9.806 1.00 95.00 172 ASN A CA 1
ATOM 1306 C C . ASN A 1 172 ? -9.925 -2.716 10.389 1.00 95.00 172 ASN A C 1
ATOM 1308 O O . ASN A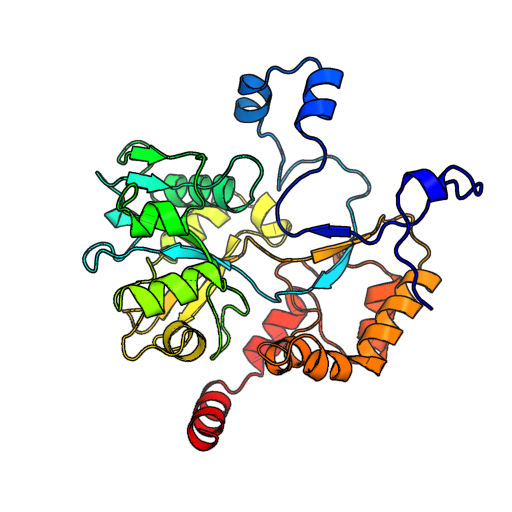 1 172 ? -11.065 -2.938 10.809 1.00 95.00 172 ASN A O 1
ATOM 1312 N N . VAL A 1 173 ? -9.379 -1.505 10.409 1.00 97.00 173 VAL A N 1
ATOM 1313 C CA . VAL A 1 173 ? -10.149 -0.286 10.661 1.00 97.00 173 VAL A CA 1
ATOM 1314 C C . VAL A 1 173 ? -10.276 0.479 9.349 1.00 97.00 173 VAL A C 1
ATOM 1316 O O . VAL A 1 173 ? -9.273 0.851 8.740 1.00 97.00 173 VAL A O 1
ATOM 1319 N N . ASP A 1 174 ? -11.515 0.720 8.931 1.00 97.31 174 ASP A N 1
ATOM 1320 C CA . ASP A 1 174 ? -11.826 1.430 7.697 1.00 97.31 174 ASP A CA 1
ATOM 1321 C C . ASP A 1 174 ? -11.290 2.868 7.746 1.00 97.31 174 ASP A C 1
ATOM 1323 O O . ASP A 1 174 ? -11.615 3.645 8.649 1.00 97.31 174 ASP A O 1
ATOM 1327 N N . SER A 1 175 ? -10.475 3.235 6.760 1.00 96.31 175 SER A N 1
ATOM 1328 C CA . SER A 1 175 ? -9.983 4.607 6.618 1.00 96.31 175 SER A CA 1
ATOM 1329 C C . SER A 1 175 ? -11.058 5.574 6.126 1.00 96.31 175 SER A C 1
ATOM 1331 O O . SER A 1 175 ? -10.810 6.772 6.175 1.00 96.31 175 SER A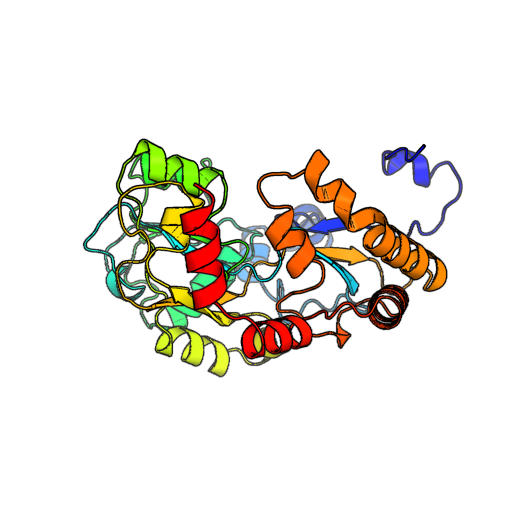 O 1
ATOM 1333 N N . ASP A 1 176 ? -12.222 5.070 5.694 1.00 96.88 176 ASP A N 1
ATOM 1334 C CA . ASP A 1 176 ? -13.343 5.812 5.110 1.00 96.88 176 ASP A CA 1
ATOM 1335 C C . ASP A 1 176 ? -12.981 6.462 3.759 1.00 96.88 176 ASP A C 1
ATOM 1337 O O . ASP A 1 176 ? -12.086 7.301 3.628 1.00 96.88 176 ASP A O 1
ATOM 1341 N N . LEU A 1 177 ? -13.715 6.089 2.707 1.00 97.06 177 LEU A N 1
ATOM 1342 C CA . LEU A 1 177 ? -13.506 6.627 1.362 1.00 97.06 177 LEU A CA 1
ATOM 1343 C C . LEU A 1 177 ? -13.656 8.154 1.305 1.00 97.06 177 LEU A C 1
ATOM 1345 O O . LEU A 1 177 ? -12.949 8.804 0.533 1.00 97.06 177 LEU A O 1
ATOM 1349 N N . ALA A 1 178 ? -14.577 8.733 2.077 1.00 98.00 178 ALA A N 1
ATOM 1350 C CA . ALA A 1 178 ? -14.772 10.177 2.109 1.00 98.00 178 ALA A CA 1
ATOM 1351 C C . ALA A 1 178 ? -13.555 10.885 2.719 1.00 98.00 178 ALA A C 1
ATOM 1353 O O . ALA A 1 178 ? -13.112 11.897 2.182 1.00 98.00 178 ALA A O 1
ATOM 1354 N N . VAL A 1 179 ? -12.969 10.310 3.772 1.00 98.25 179 VAL A N 1
ATOM 1355 C CA . VAL A 1 179 ? -11.742 10.820 4.400 1.00 98.25 179 VAL A CA 1
ATOM 1356 C C . VAL A 1 179 ? -10.557 10.719 3.443 1.00 98.25 179 VAL A C 1
ATOM 1358 O O . VAL A 1 179 ? -9.817 11.687 3.289 1.00 98.25 179 VAL A O 1
ATOM 1361 N N . ILE A 1 180 ? -10.396 9.591 2.742 1.00 97.00 180 ILE A N 1
ATOM 1362 C CA . ILE A 1 180 ? -9.329 9.442 1.740 1.00 97.00 180 ILE A CA 1
ATOM 1363 C C . ILE A 1 180 ? -9.483 10.482 0.626 1.00 97.00 180 ILE A C 1
ATOM 1365 O O . ILE A 1 180 ? -8.501 11.108 0.239 1.00 97.00 180 ILE A O 1
ATOM 1369 N N . ARG A 1 181 ? -10.703 10.697 0.117 1.00 97.62 181 ARG A N 1
ATOM 1370 C CA . ARG A 1 181 ? -10.967 11.707 -0.922 1.00 97.62 181 ARG A CA 1
ATOM 1371 C C . ARG A 1 181 ? -10.667 13.118 -0.437 1.00 97.62 181 ARG A C 1
ATOM 1373 O O . ARG A 1 181 ? -10.018 13.866 -1.155 1.00 97.62 181 ARG A O 1
ATOM 1380 N N . GLN A 1 182 ? -11.068 13.451 0.786 1.00 97.81 182 GLN A N 1
ATOM 1381 C CA . GLN A 1 182 ? -10.734 14.738 1.386 1.00 97.81 182 GLN A CA 1
ATOM 1382 C C . GLN A 1 182 ? -9.209 14.908 1.500 1.00 97.81 182 GLN A C 1
ATOM 1384 O O . GLN A 1 182 ? -8.670 15.920 1.065 1.00 97.81 182 GLN A O 1
ATOM 1389 N N . ALA A 1 183 ? -8.484 13.881 1.959 1.00 93.75 183 ALA A N 1
ATOM 1390 C CA . ALA A 1 183 ? -7.022 13.911 2.016 1.00 93.75 183 ALA A CA 1
ATOM 1391 C C . ALA A 1 183 ? -6.378 14.091 0.628 1.00 93.75 183 ALA A C 1
ATOM 1393 O O . ALA A 1 183 ? -5.390 14.811 0.506 1.00 93.75 183 ALA A O 1
ATOM 1394 N N . GLN A 1 184 ? -6.928 13.468 -0.418 1.00 92.81 184 GLN A N 1
ATOM 1395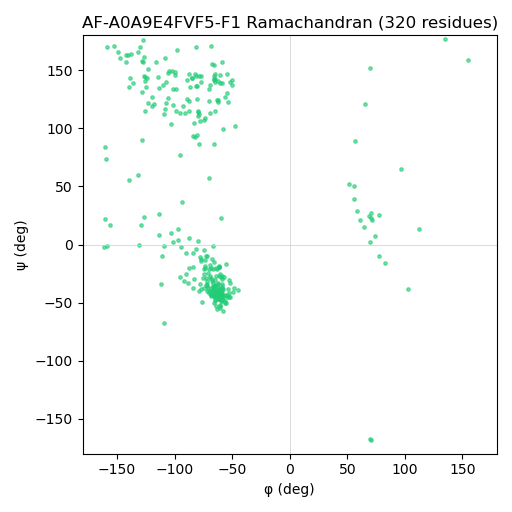 C CA . GLN A 1 184 ? -6.480 13.648 -1.805 1.00 92.81 184 GLN A CA 1
ATOM 1396 C C . GLN A 1 184 ? -6.709 15.083 -2.302 1.00 92.81 184 GLN A C 1
ATOM 1398 O O . GLN A 1 184 ? -5.812 15.667 -2.909 1.00 92.81 184 GLN A O 1
ATOM 1403 N N . GLU A 1 185 ? -7.892 15.646 -2.042 1.00 95.50 185 GLU A N 1
ATOM 1404 C CA . GLU A 1 185 ? -8.263 17.014 -2.425 1.00 95.50 185 GLU A CA 1
ATOM 1405 C C . GLU A 1 185 ? -7.376 18.058 -1.737 1.00 95.50 185 GLU A C 1
ATOM 1407 O O . GLU A 1 185 ? -6.913 18.998 -2.386 1.00 95.50 185 GLU A O 1
ATOM 1412 N N . ASP A 1 186 ? -7.074 17.851 -0.456 1.00 87.44 186 ASP A N 1
ATOM 1413 C CA . ASP A 1 186 ? -6.208 18.736 0.325 1.00 87.44 186 ASP A CA 1
ATOM 1414 C C . ASP A 1 186 ? -4.722 18.600 -0.060 1.00 87.44 186 ASP A C 1
ATOM 1416 O O . ASP A 1 186 ? -3.927 19.511 0.185 1.00 87.44 186 ASP A O 1
ATOM 1420 N N . ASN A 1 187 ? -4.330 17.483 -0.690 1.00 83.44 187 ASN A N 1
ATOM 1421 C CA . ASN A 1 187 ? -2.932 17.141 -0.977 1.00 83.44 187 ASN A CA 1
ATOM 1422 C C . ASN A 1 187 ? -2.704 16.695 -2.438 1.00 83.44 187 ASN A C 1
ATOM 1424 O O . ASN A 1 187 ? -2.181 15.601 -2.676 1.00 83.44 187 ASN A O 1
ATOM 1428 N N . PRO A 1 188 ? -2.993 17.539 -3.446 1.00 82.00 188 PRO A N 1
ATOM 1429 C CA . PRO A 1 188 ? -2.901 17.156 -4.859 1.00 82.00 188 PRO A CA 1
ATOM 1430 C C . PRO A 1 188 ? -1.494 16.700 -5.278 1.00 82.00 188 PRO A C 1
ATOM 1432 O O . PRO A 1 188 ? -1.353 15.760 -6.055 1.00 82.00 188 PRO A O 1
ATOM 1435 N N . ALA A 1 189 ? -0.439 17.290 -4.704 1.00 75.94 189 ALA A N 1
ATOM 1436 C CA . ALA A 1 189 ? 0.936 16.871 -4.973 1.00 75.94 189 ALA A CA 1
ATOM 1437 C C . ALA A 1 189 ? 1.206 15.420 -4.534 1.00 75.94 189 ALA A C 1
ATOM 1439 O O . ALA A 1 189 ? 1.970 14.718 -5.187 1.00 75.94 189 ALA A O 1
ATOM 1440 N N . TRP A 1 190 ? 0.584 14.936 -3.456 1.00 78.19 190 TRP A N 1
ATOM 1441 C CA . TRP A 1 190 ? 0.731 13.538 -3.034 1.00 78.19 190 TRP A CA 1
ATOM 1442 C C . TRP A 1 190 ? 0.097 12.591 -4.052 1.00 78.19 190 TRP A C 1
ATOM 1444 O O . TRP A 1 190 ? 0.720 11.606 -4.450 1.00 78.19 190 TRP A O 1
ATOM 1454 N N . VAL A 1 191 ? -1.089 12.951 -4.543 1.00 77.62 191 VAL A N 1
ATOM 1455 C CA . VAL A 1 191 ? -1.811 12.194 -5.573 1.00 77.62 191 VAL A CA 1
ATOM 1456 C C . VAL A 1 191 ? -0.996 12.099 -6.860 1.00 77.62 191 VAL A C 1
ATOM 1458 O O . VAL A 1 191 ? -0.815 11.008 -7.397 1.00 77.62 191 VAL A O 1
ATOM 1461 N N . GLU A 1 192 ? -0.427 13.214 -7.323 1.00 70.62 192 GLU A N 1
ATOM 1462 C CA . GLU A 1 192 ? 0.425 13.251 -8.522 1.00 70.62 192 GLU A CA 1
ATOM 1463 C C . GLU A 1 192 ? 1.660 12.343 -8.413 1.00 70.62 192 GLU A C 1
ATOM 1465 O O . GLU A 1 192 ? 2.150 11.830 -9.419 1.00 70.62 192 GLU A O 1
ATOM 1470 N N . ASN A 1 193 ? 2.157 12.106 -7.196 1.00 69.50 193 ASN A N 1
ATOM 1471 C CA . ASN A 1 193 ? 3.299 11.227 -6.945 1.00 69.50 193 ASN A CA 1
ATOM 1472 C C . ASN A 1 193 ? 2.910 9.750 -6.759 1.00 69.50 193 ASN A C 1
ATOM 1474 O O . ASN A 1 193 ? 3.777 8.917 -6.478 1.00 69.50 193 ASN A O 1
ATOM 1478 N N . GLY A 1 194 ? 1.636 9.405 -6.958 1.00 70.12 194 GLY A N 1
ATOM 1479 C CA . GLY A 1 194 ? 1.152 8.039 -6.794 1.00 70.12 194 GLY A CA 1
ATOM 1480 C C . GLY A 1 194 ? 0.948 7.643 -5.335 1.00 70.12 194 GLY A C 1
ATOM 1481 O O . GLY A 1 194 ? 1.046 6.469 -4.990 1.00 70.12 194 GLY A O 1
ATOM 1482 N N . LEU A 1 195 ? 0.715 8.619 -4.460 1.00 77.94 195 LEU A N 1
ATOM 1483 C CA . LEU A 1 195 ? 0.380 8.391 -3.061 1.00 77.94 195 LEU A CA 1
ATOM 1484 C C . LEU A 1 195 ? -1.086 8.719 -2.826 1.00 77.94 195 LEU A C 1
ATOM 1486 O O . LEU A 1 195 ? -1.733 9.423 -3.596 1.00 77.94 195 LEU A O 1
ATOM 1490 N N . LEU A 1 196 ? -1.603 8.186 -1.732 1.00 83.19 196 LEU A N 1
ATOM 1491 C CA . LEU A 1 196 ? -2.990 8.283 -1.325 1.00 83.19 196 LEU A CA 1
ATOM 1492 C C . LEU A 1 196 ? -4.040 7.683 -2.289 1.00 83.19 196 LEU A C 1
ATOM 1494 O O . LEU A 1 196 ? -5.193 8.106 -2.181 1.00 83.19 196 LEU A O 1
ATOM 1498 N N . PRO A 1 197 ? -3.775 6.744 -3.232 1.00 87.06 197 PRO A N 1
ATOM 1499 C CA . PRO A 1 197 ? -4.872 6.168 -4.002 1.00 87.06 197 PRO A CA 1
ATOM 1500 C C . PRO A 1 197 ? -5.844 5.459 -3.060 1.00 87.06 197 PRO A C 1
ATOM 1502 O O . PRO A 1 197 ? -5.433 4.770 -2.129 1.00 87.06 197 PRO A O 1
ATOM 1505 N N . ALA A 1 198 ? -7.141 5.618 -3.308 1.00 91.56 198 ALA A N 1
ATOM 1506 C CA . ALA A 1 198 ? -8.154 4.873 -2.578 1.00 91.56 198 ALA A CA 1
ATOM 1507 C C . ALA A 1 198 ? -8.085 3.402 -2.995 1.00 91.56 198 ALA A C 1
ATOM 1509 O O . ALA A 1 198 ? -8.202 3.089 -4.184 1.00 91.56 198 ALA A O 1
ATOM 1510 N N . VAL A 1 199 ? -7.897 2.520 -2.019 1.00 90.31 199 VAL A N 1
ATOM 1511 C CA . VAL A 1 199 ? -7.787 1.082 -2.235 1.00 90.31 199 VAL A CA 1
ATOM 1512 C C . VAL A 1 199 ? -8.900 0.388 -1.476 1.00 90.31 199 VAL A C 1
ATOM 1514 O O . VAL A 1 199 ? -9.094 0.604 -0.281 1.00 90.31 199 VAL A O 1
ATOM 1517 N N . LYS A 1 200 ? -9.640 -0.443 -2.201 1.00 91.44 200 LYS A N 1
ATOM 1518 C CA . LYS A 1 200 ? -10.747 -1.211 -1.656 1.00 91.44 200 LYS A CA 1
ATOM 1519 C C . LYS A 1 200 ? -10.240 -2.530 -1.081 1.00 91.44 200 LYS A C 1
ATOM 1521 O O . LYS A 1 200 ? -9.447 -3.229 -1.714 1.00 91.44 200 LYS A O 1
ATOM 1526 N N . LEU A 1 201 ? -10.737 -2.874 0.098 1.00 91.12 201 LEU A N 1
ATOM 1527 C CA . LEU A 1 201 ? -10.547 -4.158 0.753 1.00 91.12 201 LEU A CA 1
ATOM 1528 C C . LEU A 1 201 ? -11.893 -4.869 0.821 1.00 91.12 201 LEU A C 1
ATOM 1530 O O . LEU A 1 201 ? -12.894 -4.261 1.191 1.00 91.12 201 LEU A O 1
ATOM 1534 N N . HIS A 1 202 ? -11.917 -6.151 0.480 1.00 91.94 202 HIS A N 1
ATOM 1535 C CA . HIS A 1 202 ? -13.132 -6.954 0.527 1.00 91.94 202 HIS A CA 1
ATOM 1536 C C . HIS A 1 202 ? -13.111 -7.901 1.720 1.00 91.94 202 HIS A C 1
ATOM 1538 O O . HIS A 1 202 ? -12.050 -8.397 2.124 1.00 91.94 202 HIS A O 1
ATOM 1544 N N . ARG A 1 203 ? -14.303 -8.201 2.245 1.00 92.94 203 ARG A N 1
ATOM 1545 C CA . ARG A 1 203 ? -14.473 -9.252 3.251 1.00 92.94 203 ARG A CA 1
ATOM 1546 C C . ARG A 1 203 ? -13.798 -10.549 2.795 1.00 92.94 203 ARG A C 1
ATOM 1548 O O . ARG A 1 203 ? -13.899 -10.948 1.636 1.00 92.94 203 ARG A O 1
ATOM 1555 N N . GLY A 1 204 ? -13.102 -11.201 3.722 1.00 89.94 204 GLY A N 1
ATOM 1556 C CA . GLY A 1 204 ? -12.445 -12.485 3.495 1.00 89.94 204 GLY A CA 1
ATOM 1557 C C . GLY A 1 204 ? -11.062 -12.432 2.833 1.00 89.94 204 GLY A C 1
ATOM 1558 O O . GLY A 1 204 ? -10.341 -13.420 2.938 1.00 89.94 204 GLY A O 1
ATOM 1559 N N . ASP A 1 205 ? -10.631 -11.332 2.202 1.00 88.25 205 ASP A N 1
ATOM 1560 C CA . ASP A 1 205 ? -9.310 -11.276 1.536 1.00 88.25 205 ASP A CA 1
ATOM 1561 C C . ASP A 1 205 ? -8.164 -11.451 2.531 1.00 88.25 205 ASP A C 1
ATOM 1563 O O . ASP A 1 205 ? -7.373 -12.392 2.434 1.00 88.25 205 ASP A O 1
ATOM 1567 N N . LEU A 1 206 ? -8.143 -10.595 3.554 1.00 89.00 206 LEU A N 1
ATOM 1568 C CA . LEU A 1 206 ? -7.124 -10.643 4.598 1.00 89.00 206 LEU A CA 1
ATOM 1569 C C . LEU A 1 206 ? -7.224 -11.937 5.412 1.00 89.00 206 LEU A C 1
ATOM 1571 O O . LEU A 1 206 ? -6.203 -12.530 5.747 1.00 89.00 206 LEU A O 1
ATOM 1575 N N . SER A 1 207 ? -8.442 -12.410 5.684 1.00 90.50 207 SER A N 1
ATOM 1576 C CA . SER A 1 207 ? -8.671 -13.643 6.443 1.00 90.50 207 SER A CA 1
ATOM 1577 C C . SER A 1 207 ? -8.134 -14.876 5.721 1.00 90.50 207 SER A C 1
ATOM 1579 O O . SER A 1 207 ? -7.504 -15.732 6.343 1.00 90.50 207 SER A O 1
ATOM 1581 N N . ARG A 1 208 ? -8.320 -14.953 4.395 1.00 87.94 208 ARG A N 1
ATOM 1582 C CA . ARG A 1 208 ? -7.760 -16.026 3.563 1.00 87.94 208 ARG A CA 1
ATOM 1583 C C . ARG A 1 208 ? -6.240 -15.995 3.555 1.00 87.94 208 ARG A C 1
ATOM 1585 O O . ARG A 1 208 ? -5.628 -17.048 3.723 1.00 87.94 208 ARG A O 1
ATOM 1592 N N . ALA A 1 209 ? -5.644 -14.812 3.413 1.00 84.25 209 ALA A N 1
ATOM 1593 C CA . ALA A 1 209 ? -4.194 -14.650 3.424 1.00 84.25 209 ALA A CA 1
ATOM 1594 C C . ALA A 1 209 ? -3.568 -14.975 4.794 1.00 84.25 209 ALA A C 1
ATOM 1596 O O . ALA A 1 209 ? -2.545 -15.655 4.863 1.00 84.25 209 ALA A O 1
ATOM 1597 N N . ALA A 1 210 ? -4.199 -14.539 5.888 1.00 87.25 210 ALA A N 1
ATOM 1598 C CA . ALA A 1 210 ? -3.764 -14.828 7.256 1.00 87.25 210 ALA A CA 1
ATOM 1599 C C . ALA A 1 210 ? -4.127 -16.251 7.725 1.00 87.25 210 ALA A C 1
ATOM 1601 O O . ALA A 1 210 ? -3.627 -16.704 8.754 1.00 87.25 210 ALA A O 1
ATOM 1602 N N . ASN A 1 211 ? -4.963 -16.967 6.965 1.00 88.25 211 ASN A N 1
ATOM 1603 C CA . ASN A 1 211 ? -5.471 -18.300 7.279 1.00 88.25 211 ASN A CA 1
ATOM 1604 C C . ASN A 1 211 ? -6.190 -18.366 8.642 1.00 88.25 211 ASN A C 1
ATOM 1606 O O . ASN A 1 211 ? -5.897 -19.230 9.472 1.00 88.25 211 ASN A O 1
ATOM 1610 N N . VAL A 1 212 ? -7.132 -17.443 8.853 1.00 91.12 212 VAL A N 1
ATOM 1611 C CA . VAL A 1 212 ? -7.989 -17.359 10.049 1.00 91.12 212 VAL A CA 1
ATOM 1612 C C . VAL A 1 212 ? -9.465 -17.571 9.691 1.00 91.12 212 VAL A C 1
ATOM 1614 O O . VAL A 1 212 ? -9.867 -17.369 8.547 1.00 91.12 212 VAL A O 1
ATOM 1617 N N . ASP A 1 213 ? -10.277 -17.986 10.666 1.00 92.88 213 ASP A N 1
ATOM 1618 C CA . ASP A 1 213 ? -11.693 -18.364 10.505 1.00 92.88 213 ASP A CA 1
ATOM 1619 C C . ASP A 1 213 ? -12.692 -17.241 10.842 1.00 92.88 213 ASP A C 1
ATOM 1621 O O . ASP A 1 213 ? -13.894 -17.481 10.965 1.00 92.88 213 ASP A O 1
ATOM 1625 N N . TYR A 1 214 ? -12.203 -16.008 10.969 1.00 93.88 214 TYR A N 1
ATOM 1626 C CA . TYR A 1 214 ? -13.004 -14.812 11.209 1.00 93.88 214 TYR A CA 1
ATOM 1627 C C . TYR A 1 214 ? -12.691 -13.727 10.181 1.00 93.88 214 TYR A C 1
ATOM 1629 O O . TYR A 1 214 ? -11.607 -13.688 9.598 1.00 93.88 214 TYR A O 1
ATOM 1637 N N . ASP A 1 215 ? -13.635 -12.812 9.980 1.00 94.38 215 ASP A N 1
ATOM 1638 C CA . ASP A 1 215 ? -13.497 -11.708 9.036 1.00 94.38 215 ASP A CA 1
ATOM 1639 C C . ASP A 1 215 ? -12.658 -10.568 9.630 1.00 94.38 215 ASP A C 1
ATOM 1641 O O . ASP A 1 215 ? -13.087 -9.869 10.551 1.00 94.38 215 ASP A O 1
ATOM 1645 N N . MET A 1 216 ? -11.452 -10.368 9.089 1.00 94.00 216 MET A N 1
ATOM 1646 C CA . MET A 1 216 ? -10.594 -9.237 9.459 1.00 94.00 216 MET A CA 1
ATOM 1647 C C . MET A 1 216 ? -11.145 -7.920 8.894 1.00 94.00 216 MET A C 1
ATOM 1649 O O . MET A 1 216 ? -11.138 -6.907 9.587 1.00 94.00 216 MET A O 1
ATOM 1653 N N . VAL A 1 217 ? -11.647 -7.948 7.656 1.00 94.31 217 VAL A N 1
ATOM 1654 C CA . VAL A 1 217 ? -12.443 -6.876 7.031 1.00 94.31 217 VAL A CA 1
ATOM 1655 C C . VAL A 1 217 ? -13.904 -7.170 7.333 1.00 94.31 217 VAL A C 1
ATOM 1657 O O . VAL A 1 217 ? -14.425 -8.195 6.898 1.00 94.31 217 VAL A O 1
ATOM 1660 N N . ARG A 1 218 ? -14.552 -6.320 8.129 1.00 92.88 218 ARG A N 1
ATOM 1661 C CA . ARG A 1 218 ? -15.833 -6.647 8.770 1.00 92.88 218 ARG A CA 1
ATOM 1662 C C . ARG A 1 218 ? -17.033 -6.217 7.939 1.00 92.88 218 ARG A C 1
ATOM 1664 O O . ARG A 1 218 ? -18.068 -6.881 8.003 1.00 92.88 218 ARG A O 1
ATOM 1671 N N . ALA A 1 219 ? -16.942 -5.139 7.168 1.00 94.56 219 ALA A N 1
ATOM 1672 C CA . ALA A 1 219 ? -17.955 -4.798 6.165 1.00 94.56 219 ALA A CA 1
ATOM 1673 C C . ALA A 1 219 ? -17.752 -5.602 4.866 1.00 94.56 219 ALA A C 1
ATOM 1675 O O . ALA A 1 219 ? -16.748 -6.288 4.713 1.00 94.56 219 ALA A O 1
ATOM 1676 N N . GLU A 1 220 ? -18.715 -5.551 3.937 1.00 93.94 220 GLU A N 1
ATOM 1677 C CA . GLU A 1 220 ? -18.527 -6.135 2.592 1.00 93.94 220 GLU A CA 1
ATOM 1678 C C . GLU A 1 220 ? -17.318 -5.510 1.886 1.00 93.94 220 GLU A C 1
ATOM 1680 O O . GLU A 1 220 ? -16.543 -6.196 1.217 1.00 93.94 220 GLU A O 1
ATOM 1685 N N . GLU A 1 221 ? -17.154 -4.201 2.083 1.00 94.00 221 GLU A N 1
ATOM 1686 C CA . GLU A 1 221 ? -16.052 -3.406 1.568 1.00 94.00 221 GLU A CA 1
ATOM 1687 C C . GLU A 1 221 ? -15.601 -2.408 2.641 1.00 94.00 221 GLU A C 1
ATOM 1689 O O . GLU A 1 221 ? -16.432 -1.747 3.266 1.00 94.00 221 GLU A O 1
ATOM 1694 N N . GLU A 1 222 ? -14.291 -2.288 2.826 1.00 95.38 222 GLU A N 1
ATOM 1695 C CA . GLU A 1 222 ? -13.627 -1.264 3.641 1.00 95.38 222 GLU A CA 1
ATOM 1696 C C . GLU A 1 222 ? -12.512 -0.620 2.807 1.00 95.38 222 GLU A C 1
ATOM 1698 O O . GLU A 1 222 ? -12.190 -1.090 1.709 1.00 95.38 222 GLU A O 1
ATOM 1703 N N . TRP A 1 223 ? -11.920 0.467 3.300 1.00 95.00 223 TRP A N 1
ATOM 1704 C CA . TRP A 1 223 ? -10.953 1.250 2.543 1.00 95.00 223 TRP A CA 1
ATOM 1705 C C . TRP A 1 223 ? -9.632 1.423 3.283 1.00 95.00 223 TRP A C 1
ATOM 1707 O O . TRP A 1 223 ? -9.573 1.672 4.487 1.00 95.00 223 TRP A O 1
ATOM 1717 N N . CYS A 1 224 ? -8.557 1.351 2.508 1.00 92.88 224 CYS A N 1
ATOM 1718 C CA . CYS A 1 224 ? -7.220 1.777 2.887 1.00 92.88 224 CYS A CA 1
ATOM 1719 C C . CYS A 1 224 ? -6.675 2.734 1.820 1.00 92.88 224 CYS A C 1
ATOM 1721 O O . CYS A 1 224 ? -7.315 2.980 0.791 1.00 92.88 224 CYS A O 1
ATOM 1723 N N . THR A 1 225 ? -5.488 3.294 2.050 1.00 89.69 225 THR A N 1
ATOM 1724 C CA . THR A 1 225 ? -4.885 4.234 1.101 1.00 89.69 225 THR A CA 1
ATOM 1725 C C . THR A 1 225 ? -3.489 3.800 0.682 1.00 89.69 225 THR A C 1
ATOM 1727 O O . THR A 1 225 ? -2.683 3.367 1.507 1.00 89.69 225 THR A O 1
ATOM 1730 N N . GLY A 1 226 ? -3.184 3.871 -0.613 1.00 79.38 226 GLY A N 1
ATOM 1731 C CA . GLY A 1 226 ? -1.851 3.546 -1.109 1.00 79.38 226 GLY A CA 1
ATOM 1732 C C . GLY A 1 226 ? -0.820 4.519 -0.549 1.00 79.38 226 GLY A C 1
ATOM 1733 O O . GLY A 1 226 ? -0.930 5.732 -0.686 1.00 79.38 226 GLY A O 1
ATOM 1734 N N . SER A 1 227 ? 0.206 4.009 0.104 1.00 68.38 227 SER A N 1
ATOM 1735 C CA . SER A 1 227 ? 1.298 4.869 0.586 1.00 68.38 227 SER A CA 1
ATOM 1736 C C . SER A 1 227 ? 2.597 4.131 0.848 1.00 68.38 227 SER A C 1
ATOM 1738 O O . SER A 1 227 ? 3.614 4.720 1.218 1.00 68.38 227 SER A O 1
ATOM 1740 N N . ILE A 1 228 ? 2.561 2.823 0.642 1.00 64.69 228 ILE A N 1
ATOM 1741 C CA . ILE A 1 228 ? 3.683 1.931 0.801 1.00 64.69 228 ILE A CA 1
ATOM 1742 C C . ILE A 1 228 ? 3.761 1.231 -0.538 1.00 64.69 228 ILE A C 1
ATOM 1744 O O . ILE A 1 228 ? 2.829 0.544 -0.929 1.00 64.69 228 ILE A O 1
ATOM 1748 N N . THR A 1 229 ? 4.832 1.443 -1.284 1.00 66.00 229 THR A N 1
ATOM 1749 C CA . THR A 1 229 ? 5.225 0.467 -2.295 1.00 66.00 229 THR A CA 1
ATOM 1750 C C . THR A 1 229 ? 6.687 0.161 -2.054 1.00 66.00 229 THR A C 1
ATOM 1752 O O . THR A 1 229 ? 7.498 1.057 -1.814 1.00 66.00 229 THR A O 1
ATOM 1755 N N . VAL A 1 230 ? 6.998 -1.130 -2.020 1.00 69.12 230 VAL A N 1
ATOM 1756 C CA . VAL A 1 230 ? 8.365 -1.590 -1.821 1.00 69.12 230 VAL A CA 1
ATOM 1757 C C . VAL A 1 230 ? 9.054 -1.578 -3.161 1.00 69.12 230 VAL A C 1
ATOM 1759 O O . VAL A 1 230 ? 8.959 -2.539 -3.931 1.00 69.12 230 VAL A O 1
ATOM 1762 N N . ASN A 1 231 ? 9.723 -0.460 -3.418 1.00 71.56 231 ASN A N 1
ATOM 1763 C CA . ASN A 1 231 ? 10.316 -0.177 -4.706 1.00 71.56 231 ASN A CA 1
ATOM 1764 C C . ASN A 1 231 ? 11.801 -0.497 -4.683 1.00 71.56 231 ASN A C 1
ATOM 1766 O O . ASN A 1 231 ? 12.547 -0.059 -3.800 1.00 71.56 231 ASN A O 1
ATOM 1770 N N . PHE A 1 232 ? 12.244 -1.190 -5.724 1.00 76.62 232 PHE A N 1
ATOM 1771 C CA . PHE A 1 232 ? 13.624 -1.104 -6.151 1.00 76.62 232 PHE A CA 1
ATOM 1772 C C . PHE A 1 232 ? 13.769 0.048 -7.121 1.00 76.62 232 PHE A C 1
ATOM 1774 O O . PHE A 1 232 ? 13.091 0.107 -8.150 1.00 76.62 232 PHE A O 1
ATOM 1781 N N . MET A 1 233 ? 14.669 0.957 -6.779 1.00 76.88 233 MET A N 1
ATOM 1782 C CA . MET A 1 233 ? 14.908 2.171 -7.542 1.00 76.88 233 MET A CA 1
ATOM 1783 C C . MET A 1 233 ? 16.380 2.311 -7.885 1.00 76.88 233 MET A C 1
ATOM 1785 O O . MET A 1 233 ? 17.252 1.698 -7.262 1.00 76.88 233 MET A O 1
ATOM 1789 N N . THR A 1 234 ? 16.644 3.146 -8.879 1.00 77.19 234 THR A N 1
ATOM 1790 C CA . THR A 1 234 ? 17.991 3.465 -9.325 1.00 77.19 234 THR A CA 1
ATOM 1791 C C . THR A 1 234 ? 18.167 4.943 -9.623 1.00 77.19 234 THR A C 1
ATOM 1793 O O . THR A 1 234 ? 17.197 5.689 -9.761 1.00 77.19 234 THR A O 1
ATOM 1796 N N . SER A 1 235 ? 19.426 5.373 -9.705 1.00 78.62 235 SER A N 1
ATOM 1797 C CA . SER A 1 235 ? 19.756 6.728 -10.137 1.00 78.62 235 SER A CA 1
ATOM 1798 C C . SER A 1 235 ? 19.281 6.954 -11.578 1.00 78.62 235 SER A C 1
ATOM 1800 O O . SER A 1 235 ? 19.490 6.072 -12.413 1.00 78.62 235 SER A O 1
ATOM 1802 N N . PRO A 1 236 ? 18.737 8.134 -11.913 1.00 76.56 236 PRO A N 1
ATOM 1803 C CA . PRO A 1 236 ? 18.421 8.513 -13.296 1.00 76.56 236 PRO A CA 1
ATOM 1804 C C . PRO A 1 236 ? 19.640 8.563 -14.217 1.00 76.56 236 PRO A C 1
ATOM 1806 O O . PRO A 1 236 ? 19.495 8.536 -15.434 1.00 76.56 236 PRO A O 1
ATOM 1809 N N . ALA A 1 237 ? 20.845 8.655 -13.646 1.00 80.94 237 ALA A N 1
ATOM 1810 C CA . ALA A 1 237 ? 22.099 8.606 -14.391 1.00 80.94 237 ALA A CA 1
ATOM 1811 C C . ALA A 1 237 ? 22.546 7.171 -14.728 1.00 80.94 237 ALA A C 1
ATOM 1813 O O . ALA A 1 237 ? 23.574 6.984 -15.381 1.00 80.94 237 ALA A O 1
ATOM 1814 N N . SER A 1 238 ? 21.819 6.151 -14.263 1.00 83.12 238 SER A N 1
ATOM 1815 C CA . SER A 1 238 ? 22.167 4.757 -14.529 1.00 83.12 238 SER A CA 1
ATOM 1816 C C . SER A 1 238 ? 22.061 4.433 -16.017 1.00 83.12 238 SER A C 1
ATOM 1818 O O . SER A 1 238 ? 21.222 4.955 -16.746 1.00 83.12 238 SER A O 1
ATOM 1820 N N . SER A 1 239 ? 22.934 3.543 -16.490 1.00 90.50 239 SER A N 1
ATOM 1821 C CA . SER A 1 239 ? 22.960 3.159 -17.902 1.00 90.50 239 SER A CA 1
ATOM 1822 C C . SER A 1 239 ? 21.642 2.505 -18.320 1.00 90.50 239 SER A C 1
ATOM 1824 O O . SER A 1 239 ? 21.259 1.465 -17.781 1.00 90.50 239 SER A O 1
ATOM 1826 N N . GLU A 1 240 ? 20.983 3.072 -19.335 1.00 92.56 240 GLU A N 1
ATOM 1827 C CA . GLU A 1 240 ? 19.770 2.505 -19.932 1.00 92.56 240 GLU A CA 1
ATOM 1828 C C . GLU A 1 240 ? 19.961 1.043 -20.334 1.00 92.56 240 GLU A C 1
ATOM 1830 O O . GLU A 1 240 ? 19.132 0.204 -19.988 1.00 92.56 240 GLU A O 1
ATOM 1835 N N . ALA A 1 241 ? 21.083 0.723 -20.985 1.00 91.56 241 ALA A N 1
ATOM 1836 C CA . ALA A 1 241 ? 21.393 -0.636 -21.411 1.00 91.56 241 ALA A CA 1
ATOM 1837 C C . ALA A 1 241 ? 21.540 -1.594 -20.219 1.00 91.56 241 ALA A C 1
ATOM 1839 O O . ALA A 1 241 ? 21.027 -2.710 -20.261 1.00 91.56 241 ALA A O 1
ATOM 1840 N N . ALA A 1 242 ? 22.198 -1.158 -19.139 1.00 90.44 242 ALA A N 1
ATOM 1841 C CA . ALA A 1 242 ? 22.354 -1.984 -17.944 1.00 90.44 242 ALA A CA 1
ATOM 1842 C C . ALA A 1 242 ? 21.000 -2.263 -17.275 1.00 90.44 242 ALA A C 1
ATOM 1844 O O . ALA A 1 242 ? 20.685 -3.416 -16.984 1.00 90.44 242 ALA A O 1
ATOM 1845 N N . ILE A 1 243 ? 20.174 -1.227 -17.091 1.00 91.81 243 ILE A N 1
ATOM 1846 C CA . ILE A 1 243 ? 18.844 -1.369 -16.485 1.00 91.81 243 ILE A CA 1
ATOM 1847 C C . ILE A 1 243 ? 17.903 -2.200 -17.367 1.00 91.81 243 ILE A C 1
ATOM 1849 O O . ILE A 1 243 ? 17.155 -3.022 -16.844 1.00 91.81 243 ILE A O 1
ATOM 1853 N N . TYR A 1 244 ? 17.977 -2.056 -18.692 1.00 93.75 244 TYR A N 1
ATOM 1854 C CA . TYR A 1 244 ? 17.250 -2.913 -19.631 1.00 93.75 244 TYR A CA 1
ATOM 1855 C C . TYR A 1 244 ? 17.617 -4.391 -19.459 1.00 93.75 244 TYR A C 1
ATOM 1857 O O . TYR A 1 244 ? 16.730 -5.236 -19.356 1.00 93.75 244 TYR A O 1
ATOM 1865 N N . HIS A 1 245 ? 18.911 -4.716 -19.367 1.00 91.12 245 HIS A N 1
ATOM 1866 C CA . HIS A 1 245 ? 19.346 -6.099 -19.160 1.00 91.12 245 HIS A CA 1
ATOM 1867 C C . HIS A 1 245 ? 18.915 -6.662 -17.803 1.00 91.12 245 HIS A C 1
ATOM 1869 O O . HIS A 1 245 ? 18.549 -7.834 -17.733 1.00 91.12 245 HIS A O 1
ATOM 1875 N N . ILE A 1 246 ? 18.896 -5.838 -16.751 1.00 90.56 246 ILE A N 1
ATOM 1876 C CA . ILE A 1 246 ? 18.322 -6.220 -15.453 1.00 90.56 246 ILE A CA 1
ATOM 1877 C C . ILE A 1 246 ? 16.837 -6.555 -15.613 1.00 90.56 246 ILE A C 1
ATOM 1879 O O . ILE A 1 246 ? 16.424 -7.653 -15.257 1.00 90.56 246 ILE A O 1
ATOM 1883 N N . GLY A 1 247 ? 16.051 -5.651 -16.201 1.00 91.12 247 GLY A N 1
ATOM 1884 C CA . GLY A 1 247 ? 14.617 -5.850 -16.413 1.00 91.12 247 GLY A CA 1
ATOM 1885 C C . GLY A 1 247 ? 14.283 -7.100 -17.201 1.00 91.12 247 GLY A C 1
ATOM 1886 O O . GLY A 1 247 ? 13.473 -7.921 -16.778 1.00 91.12 247 GLY A O 1
ATOM 1887 N N . ARG A 1 248 ? 14.980 -7.281 -18.320 1.00 93.56 248 ARG A N 1
ATOM 1888 C CA . ARG A 1 248 ? 14.841 -8.460 -19.164 1.00 93.56 248 ARG A CA 1
ATOM 1889 C C . ARG A 1 248 ? 15.188 -9.741 -18.404 1.00 93.56 248 ARG A C 1
ATOM 1891 O O . ARG A 1 248 ? 14.449 -10.711 -18.503 1.00 93.56 248 ARG A O 1
ATOM 1898 N N . SER A 1 249 ? 16.261 -9.733 -17.610 1.00 91.00 249 SER A N 1
ATOM 1899 C CA . SER A 1 249 ? 16.629 -10.889 -16.788 1.00 91.00 249 SER A CA 1
ATOM 1900 C C . SER A 1 249 ? 15.549 -11.229 -15.763 1.00 91.00 249 SER A C 1
ATOM 1902 O O . SER A 1 249 ? 15.308 -12.411 -15.541 1.00 91.00 249 SER A O 1
ATOM 1904 N N . ILE A 1 250 ? 14.911 -10.227 -15.146 1.00 88.44 250 ILE A N 1
ATOM 1905 C CA . ILE A 1 250 ? 13.798 -10.447 -14.213 1.00 88.44 250 ILE A CA 1
ATOM 1906 C C . ILE A 1 250 ? 12.609 -11.063 -14.960 1.00 88.44 250 ILE A C 1
ATOM 1908 O O . ILE A 1 250 ? 12.090 -12.079 -14.513 1.00 88.44 250 ILE A O 1
ATOM 1912 N N . ALA A 1 251 ? 12.214 -10.500 -16.108 1.00 89.69 251 ALA A N 1
ATOM 1913 C CA . ALA A 1 251 ? 11.104 -11.018 -16.914 1.00 89.69 251 ALA A CA 1
ATOM 1914 C C . ALA A 1 251 ? 11.327 -12.477 -17.346 1.00 89.69 251 ALA A C 1
ATOM 1916 O O . ALA A 1 251 ? 10.446 -13.316 -17.190 1.00 89.69 251 ALA A O 1
ATOM 1917 N N . GLU A 1 252 ? 12.521 -12.790 -17.858 1.00 90.94 252 GLU A N 1
ATOM 1918 C CA . GLU A 1 252 ? 12.8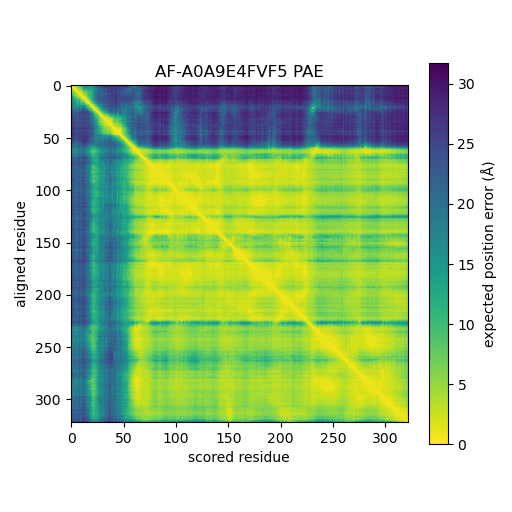74 -14.124 -18.363 1.00 90.94 252 GLU A CA 1
ATOM 1919 C C . GLU A 1 252 ? 12.968 -15.187 -17.255 1.00 90.94 252 GLU A C 1
ATOM 1921 O O . GLU A 1 252 ? 12.885 -16.377 -17.550 1.00 90.94 252 GLU A O 1
ATOM 1926 N N . HIS A 1 253 ? 13.143 -14.778 -15.994 1.00 89.00 253 HIS A N 1
ATOM 1927 C CA . HIS A 1 253 ? 13.372 -15.683 -14.863 1.00 89.00 253 HIS A CA 1
ATOM 1928 C C . HIS A 1 253 ? 12.388 -15.461 -13.711 1.00 89.00 253 HIS A C 1
ATOM 1930 O O . HIS A 1 253 ? 12.691 -15.810 -12.568 1.00 89.00 253 HIS A O 1
ATOM 1936 N N . ILE A 1 254 ? 11.210 -14.894 -13.982 1.00 85.25 254 ILE A N 1
ATOM 1937 C CA . ILE A 1 254 ? 10.227 -14.586 -12.937 1.00 85.25 254 ILE A CA 1
ATOM 1938 C C . ILE A 1 254 ? 9.755 -15.840 -12.184 1.00 85.25 254 ILE A C 1
ATOM 1940 O O . ILE A 1 254 ? 9.407 -15.769 -11.008 1.00 85.25 254 ILE A O 1
ATOM 1944 N N . ASP A 1 255 ? 9.831 -17.011 -12.818 1.00 87.31 255 ASP A N 1
ATOM 1945 C CA . ASP A 1 255 ? 9.499 -18.293 -12.195 1.00 87.31 255 ASP A CA 1
ATOM 1946 C C . ASP A 1 255 ? 10.426 -18.679 -11.037 1.00 87.31 255 ASP A C 1
ATOM 1948 O O . ASP A 1 255 ? 10.000 -19.412 -10.148 1.00 87.31 255 ASP A O 1
ATOM 1952 N N . LEU A 1 256 ? 11.636 -18.107 -10.949 1.00 82.56 256 LEU A N 1
ATOM 1953 C CA . LEU A 1 256 ? 12.497 -18.283 -9.772 1.00 82.56 256 LEU A CA 1
ATOM 1954 C C . LEU A 1 256 ? 11.847 -17.745 -8.486 1.00 82.56 256 LEU A C 1
ATOM 1956 O O . LEU A 1 256 ? 12.253 -18.127 -7.389 1.00 82.56 256 LEU A O 1
ATOM 1960 N N . ALA A 1 257 ? 10.830 -16.880 -8.587 1.00 77.94 257 ALA A N 1
ATOM 1961 C CA . ALA A 1 257 ? 10.063 -16.434 -7.429 1.00 77.94 257 ALA A CA 1
ATOM 1962 C C . ALA A 1 257 ? 9.393 -17.599 -6.680 1.00 77.94 257 ALA A C 1
ATOM 1964 O O . ALA A 1 257 ? 9.213 -17.487 -5.469 1.00 77.94 257 ALA A O 1
ATOM 1965 N N . ASP A 1 258 ? 9.072 -18.713 -7.349 1.00 79.88 258 ASP A N 1
ATOM 1966 C CA . ASP A 1 258 ? 8.495 -19.896 -6.695 1.00 79.88 258 ASP A CA 1
ATOM 1967 C C . ASP A 1 258 ? 9.471 -20.533 -5.701 1.00 79.88 258 ASP A C 1
ATOM 1969 O O . ASP A 1 258 ? 9.058 -20.992 -4.638 1.00 79.88 258 ASP A O 1
ATOM 1973 N N . ASP A 1 259 ? 10.769 -20.505 -6.010 1.00 80.06 259 ASP A N 1
ATOM 1974 C CA . ASP A 1 259 ? 11.804 -21.092 -5.160 1.00 80.06 259 ASP A CA 1
ATOM 1975 C C . ASP A 1 259 ? 12.150 -20.182 -3.973 1.00 80.06 259 ASP A C 1
ATOM 1977 O O . ASP A 1 259 ? 12.363 -20.653 -2.853 1.00 80.06 259 ASP A O 1
ATOM 1981 N N . TYR A 1 260 ? 12.216 -18.866 -4.204 1.00 72.00 260 TYR A N 1
ATOM 1982 C CA . TYR A 1 260 ? 12.648 -17.904 -3.183 1.00 72.00 260 TYR A CA 1
ATOM 1983 C C . TYR A 1 260 ? 11.506 -17.382 -2.307 1.00 72.00 260 TYR A C 1
ATOM 1985 O O . TYR A 1 260 ? 11.716 -17.100 -1.125 1.00 72.00 260 TYR A O 1
ATOM 1993 N N . TYR A 1 261 ? 10.307 -17.241 -2.872 1.00 69.06 261 TYR A N 1
ATOM 1994 C CA . TYR A 1 261 ? 9.156 -16.614 -2.224 1.00 69.06 261 TYR A CA 1
ATOM 1995 C C . TYR A 1 261 ? 7.846 -17.364 -2.520 1.00 69.06 261 TYR A C 1
ATOM 1997 O O . TYR A 1 261 ? 6.871 -16.743 -2.953 1.00 69.06 261 TYR A O 1
ATOM 2005 N N . PRO A 1 262 ? 7.765 -18.679 -2.234 1.00 68.75 262 PRO A N 1
ATOM 2006 C CA . PRO A 1 262 ? 6.633 -19.525 -2.634 1.00 68.75 262 PRO A CA 1
ATOM 2007 C C . PRO A 1 262 ? 5.276 -19.030 -2.119 1.00 68.75 262 PRO A C 1
ATOM 2009 O O . PRO A 1 262 ? 4.246 -19.260 -2.738 1.00 68.75 262 PRO A O 1
ATOM 2012 N N . PHE A 1 263 ? 5.258 -18.330 -0.982 1.00 66.12 263 PHE A N 1
ATOM 2013 C CA . PHE A 1 263 ? 4.031 -17.835 -0.354 1.00 66.12 263 PHE A CA 1
ATOM 2014 C C . PHE A 1 263 ? 3.438 -16.591 -1.041 1.00 66.12 263 PHE A C 1
ATOM 2016 O O . PHE A 1 263 ? 2.295 -16.242 -0.764 1.00 66.12 263 PHE A O 1
ATOM 2023 N N . ILE A 1 264 ? 4.194 -15.920 -1.917 1.00 70.06 264 ILE A N 1
ATOM 2024 C CA . ILE A 1 264 ? 3.745 -14.730 -2.663 1.00 70.06 264 ILE A CA 1
ATOM 2025 C C . ILE A 1 264 ? 4.029 -14.819 -4.162 1.00 70.06 264 ILE A C 1
ATOM 2027 O O . ILE A 1 264 ? 3.717 -13.878 -4.887 1.00 70.06 264 ILE A O 1
ATOM 2031 N N . SER A 1 265 ? 4.632 -15.910 -4.638 1.00 77.50 265 SER A N 1
ATOM 2032 C CA . SER A 1 265 ? 5.168 -15.996 -5.997 1.00 77.50 265 SER A CA 1
ATOM 2033 C C . SER A 1 265 ? 4.089 -15.858 -7.065 1.00 77.50 265 SER A C 1
ATOM 2035 O O . SER A 1 265 ? 4.313 -15.156 -8.046 1.00 77.50 265 SER A O 1
ATOM 2037 N N . GLN A 1 266 ? 2.903 -16.437 -6.853 1.00 78.50 266 GLN A N 1
ATOM 2038 C CA . GLN A 1 266 ? 1.766 -16.280 -7.762 1.00 78.50 266 GLN A CA 1
ATOM 2039 C C . GLN A 1 266 ? 1.390 -14.802 -7.919 1.00 78.50 266 GLN A C 1
ATOM 2041 O O . GLN A 1 266 ? 1.443 -14.256 -9.020 1.00 78.50 266 GLN A O 1
ATOM 2046 N N . THR A 1 267 ? 1.080 -14.131 -6.809 1.00 77.00 267 THR A N 1
ATOM 2047 C CA . THR A 1 267 ? 0.671 -12.724 -6.838 1.00 77.00 267 THR A CA 1
ATOM 2048 C C . THR A 1 267 ? 1.800 -11.813 -7.318 1.00 77.00 267 THR A C 1
ATOM 2050 O O . THR A 1 267 ? 1.552 -10.785 -7.945 1.00 77.00 267 THR A O 1
ATOM 2053 N N . TRP A 1 268 ? 3.055 -12.188 -7.059 1.00 78.75 268 TRP A N 1
ATOM 2054 C CA . TRP A 1 268 ? 4.216 -11.502 -7.611 1.00 78.75 268 TRP A CA 1
ATOM 2055 C C . TRP A 1 268 ? 4.246 -11.622 -9.134 1.00 78.75 268 TRP A C 1
ATOM 2057 O O . TRP A 1 268 ? 4.301 -10.603 -9.810 1.00 78.75 268 TRP A O 1
ATOM 2067 N N . LYS A 1 269 ? 4.160 -12.828 -9.698 1.00 84.31 269 LYS A N 1
ATOM 2068 C CA . LYS A 1 269 ? 4.165 -13.040 -11.155 1.00 84.31 269 LYS A CA 1
ATOM 2069 C C . LYS A 1 269 ? 3.078 -12.229 -11.852 1.00 84.31 269 LYS A C 1
ATOM 2071 O O . LYS A 1 269 ? 3.352 -11.580 -12.856 1.00 84.31 269 LYS A O 1
ATOM 2076 N N . GLU A 1 270 ? 1.878 -12.219 -11.282 1.00 83.56 270 GLU A N 1
ATOM 2077 C CA . GLU A 1 270 ? 0.736 -11.481 -11.823 1.00 83.56 270 GLU A CA 1
ATOM 2078 C C . GLU A 1 270 ? 0.922 -9.956 -11.757 1.00 83.56 270 GLU A C 1
ATOM 2080 O O . GLU A 1 270 ? 0.386 -9.236 -12.598 1.00 83.56 270 GLU A O 1
ATOM 2085 N N . ARG A 1 271 ? 1.679 -9.448 -10.772 1.00 84.88 271 ARG A N 1
ATOM 2086 C CA . ARG A 1 271 ? 1.728 -8.011 -10.449 1.00 84.88 271 ARG A CA 1
ATOM 2087 C C . ARG A 1 271 ? 3.140 -7.414 -10.353 1.00 84.88 271 ARG A C 1
ATOM 2089 O O . ARG A 1 271 ? 3.309 -6.327 -9.818 1.00 84.88 271 ARG A O 1
ATOM 2096 N N . LEU A 1 272 ? 4.169 -8.077 -10.879 1.00 83.31 272 LEU A N 1
ATOM 2097 C CA . LEU A 1 272 ? 5.606 -7.783 -10.696 1.00 83.31 272 LEU A CA 1
ATOM 2098 C C . LEU A 1 272 ? 6.017 -6.306 -10.811 1.00 83.31 272 LEU A C 1
ATOM 2100 O O . LEU A 1 272 ? 6.889 -5.838 -10.073 1.00 83.31 272 LEU A O 1
ATOM 2104 N N . ALA A 1 273 ? 5.419 -5.579 -11.749 1.00 86.81 273 ALA A N 1
ATOM 2105 C CA . ALA A 1 273 ? 5.769 -4.194 -12.049 1.00 86.81 273 ALA A CA 1
ATOM 2106 C C . ALA A 1 273 ? 4.642 -3.199 -11.711 1.00 86.81 273 ALA A C 1
ATOM 2108 O O . ALA A 1 273 ? 4.725 -2.012 -12.036 1.00 86.81 273 ALA A O 1
ATOM 2109 N N . HIS A 1 274 ? 3.589 -3.667 -11.046 1.00 88.19 274 HIS A N 1
ATOM 2110 C CA . HIS A 1 274 ? 2.449 -2.861 -10.628 1.00 88.19 274 HIS A CA 1
ATOM 2111 C C . HIS A 1 274 ? 2.772 -2.087 -9.347 1.00 88.19 274 HIS A C 1
ATOM 2113 O O . HIS A 1 274 ? 3.161 -2.650 -8.326 1.00 88.19 274 HIS A O 1
ATOM 2119 N N . THR A 1 275 ? 2.595 -0.772 -9.385 1.00 82.44 275 THR A N 1
ATOM 2120 C CA . THR A 1 275 ? 2.835 0.146 -8.260 1.00 82.44 275 THR A CA 1
ATOM 2121 C C . THR A 1 275 ? 1.852 1.299 -8.346 1.00 82.44 275 THR A C 1
ATOM 2123 O O . THR A 1 275 ? 1.310 1.567 -9.411 1.00 82.44 275 THR A O 1
ATOM 2126 N N . TRP A 1 276 ? 1.634 2.014 -7.248 1.00 80.44 276 TRP A N 1
ATOM 2127 C CA . TRP A 1 276 ? 0.846 3.240 -7.276 1.00 80.44 276 TRP A CA 1
ATOM 2128 C C . TRP A 1 276 ? 1.560 4.409 -7.968 1.00 80.44 276 TRP A C 1
ATOM 2130 O O . TRP A 1 276 ? 0.926 5.417 -8.261 1.00 80.44 276 TRP A O 1
ATOM 2140 N N . ASN A 1 277 ? 2.852 4.279 -8.291 1.00 79.75 277 ASN A N 1
ATOM 2141 C CA . ASN A 1 277 ? 3.575 5.279 -9.076 1.00 79.75 277 ASN A CA 1
ATOM 2142 C C . ASN A 1 277 ? 3.244 5.197 -10.584 1.00 79.75 277 ASN A C 1
ATOM 2144 O O . ASN A 1 277 ? 3.104 4.098 -11.126 1.00 79.75 277 ASN A O 1
ATOM 2148 N N . PRO A 1 278 ? 3.195 6.334 -11.302 1.00 81.19 278 PRO A N 1
ATOM 2149 C CA . PRO A 1 278 ? 2.936 6.343 -12.742 1.00 81.19 278 PRO A CA 1
ATOM 2150 C C . PRO A 1 278 ? 4.064 5.681 -13.534 1.00 81.19 278 PRO A C 1
ATOM 2152 O O . PRO A 1 278 ? 5.222 5.707 -13.107 1.00 81.19 278 PRO A O 1
ATOM 2155 N N . GLN A 1 279 ? 3.771 5.162 -14.729 1.00 88.75 279 GLN A N 1
ATOM 2156 C CA . GLN A 1 279 ? 4.787 4.608 -15.638 1.00 88.75 279 GLN A CA 1
ATOM 2157 C C . GLN A 1 279 ? 5.949 5.579 -15.894 1.00 88.75 279 GLN A C 1
ATOM 2159 O O . GLN A 1 279 ? 7.098 5.159 -16.013 1.00 88.75 279 GLN A O 1
ATOM 2164 N N . SER A 1 280 ? 5.686 6.888 -15.914 1.00 85.75 280 SER A N 1
ATOM 2165 C CA . SER A 1 280 ? 6.706 7.932 -16.086 1.00 85.75 280 SER A CA 1
ATOM 2166 C C . SER A 1 280 ? 7.775 7.959 -14.984 1.00 85.75 280 SER A C 1
ATOM 2168 O O . SER A 1 280 ? 8.862 8.489 -15.208 1.00 85.75 280 SER A O 1
ATOM 2170 N N . SER A 1 281 ? 7.502 7.364 -13.820 1.00 82.94 281 SER A N 1
ATOM 2171 C CA . SER A 1 281 ? 8.469 7.223 -12.723 1.00 82.94 281 SER A CA 1
ATOM 2172 C C . SER A 1 281 ? 9.500 6.109 -12.950 1.00 82.94 281 SER A C 1
ATOM 2174 O O . SER A 1 281 ? 10.487 6.028 -12.218 1.00 82.94 281 SER A O 1
ATOM 2176 N N . PHE A 1 282 ? 9.291 5.239 -13.942 1.00 88.81 282 PHE A N 1
ATOM 2177 C CA . PHE A 1 282 ? 10.171 4.111 -14.234 1.00 88.81 282 PHE A CA 1
ATOM 2178 C C . PHE A 1 282 ? 11.343 4.507 -15.134 1.00 88.81 282 PHE A C 1
ATOM 2180 O O . PHE A 1 282 ? 11.215 5.293 -16.080 1.00 88.81 282 PHE A O 1
ATOM 2187 N N . HIS A 1 283 ? 12.500 3.899 -14.873 1.00 91.88 283 HIS A N 1
ATOM 2188 C CA . HIS A 1 283 ? 13.716 4.122 -15.652 1.00 91.88 283 HIS A CA 1
ATOM 2189 C C . HIS A 1 283 ? 13.503 3.772 -17.144 1.00 91.88 283 HIS A C 1
ATOM 2191 O O . HIS A 1 283 ? 12.898 2.746 -17.449 1.00 91.88 283 HIS A O 1
ATOM 2197 N N . PRO A 1 284 ? 14.006 4.549 -18.124 1.00 95.69 284 PRO A N 1
ATOM 2198 C CA . PRO A 1 284 ? 13.783 4.258 -19.548 1.00 95.69 284 PRO A CA 1
ATOM 2199 C C . PRO A 1 284 ? 14.153 2.824 -19.962 1.00 95.69 284 PRO A C 1
ATOM 2201 O O . PRO A 1 284 ? 13.385 2.158 -20.651 1.00 95.69 284 PRO A O 1
ATOM 2204 N N . GLY A 1 285 ? 15.279 2.312 -19.454 1.00 96.00 285 GLY A N 1
ATOM 2205 C CA . GLY A 1 285 ? 15.718 0.941 -19.729 1.00 96.00 285 GLY A CA 1
ATOM 2206 C C . GLY A 1 285 ? 14.750 -0.122 -19.205 1.00 96.00 285 GLY A C 1
ATOM 2207 O O . GLY A 1 285 ? 14.542 -1.133 -19.870 1.00 96.00 285 GLY A O 1
ATOM 2208 N N . ILE A 1 286 ? 14.117 0.118 -18.049 1.00 95.56 286 ILE A N 1
ATOM 2209 C CA . ILE A 1 286 ? 13.173 -0.842 -17.472 1.00 95.56 286 ILE A CA 1
ATOM 2210 C C . ILE A 1 286 ? 11.829 -0.799 -18.195 1.00 95.56 286 ILE A C 1
ATOM 2212 O O . ILE A 1 286 ? 11.270 -1.849 -18.485 1.00 95.56 286 ILE A O 1
ATOM 2216 N N . ARG A 1 287 ? 11.370 0.402 -18.579 1.00 96.62 287 ARG A N 1
ATOM 2217 C CA . ARG A 1 287 ? 10.169 0.588 -19.406 1.00 96.62 287 ARG A CA 1
ATOM 2218 C C . ARG A 1 287 ? 10.280 -0.198 -20.699 1.00 96.62 287 ARG A C 1
ATOM 2220 O O . ARG A 1 287 ? 9.433 -1.031 -20.981 1.00 96.62 287 ARG A O 1
ATOM 2227 N N . ARG A 1 288 ? 11.407 -0.036 -21.398 1.00 97.44 288 ARG A N 1
ATOM 2228 C CA . ARG A 1 288 ? 11.702 -0.802 -22.608 1.00 97.44 288 ARG A CA 1
ATOM 2229 C C . ARG A 1 288 ? 11.650 -2.316 -22.372 1.00 97.44 288 ARG A C 1
ATOM 2231 O O . ARG A 1 288 ? 11.116 -3.032 -23.210 1.00 97.44 288 ARG A O 1
ATOM 2238 N N . ALA A 1 289 ? 12.217 -2.810 -21.270 1.00 96.75 289 ALA A N 1
ATOM 2239 C CA . ALA A 1 289 ? 12.197 -4.240 -20.964 1.00 96.75 289 ALA A CA 1
ATOM 2240 C C . ALA A 1 289 ? 10.771 -4.760 -20.713 1.00 96.75 289 ALA A C 1
ATOM 2242 O O . ALA A 1 289 ? 10.416 -5.815 -21.234 1.00 96.75 289 ALA A O 1
ATOM 2243 N N . TRP A 1 290 ? 9.951 -4.017 -19.963 1.00 95.25 290 TRP A N 1
ATOM 2244 C CA . TRP A 1 290 ? 8.547 -4.359 -19.722 1.00 95.25 290 TRP A CA 1
ATOM 2245 C C . TRP A 1 290 ? 7.704 -4.299 -20.996 1.00 95.25 290 TRP A C 1
ATOM 2247 O O . TRP A 1 290 ? 6.978 -5.252 -21.274 1.00 95.25 290 TRP A O 1
ATOM 2257 N N . ASP A 1 291 ? 7.873 -3.254 -21.809 1.00 96.00 291 ASP A N 1
ATOM 2258 C CA . ASP A 1 291 ? 7.177 -3.098 -23.088 1.00 96.00 291 ASP A CA 1
ATOM 2259 C C . ASP A 1 291 ? 7.506 -4.262 -24.049 1.00 96.00 291 ASP A C 1
ATOM 2261 O O . ASP A 1 291 ? 6.605 -4.845 -24.651 1.00 96.00 291 ASP A O 1
ATOM 2265 N N . GLU A 1 292 ? 8.786 -4.647 -24.174 1.00 97.06 292 GLU A N 1
ATOM 2266 C CA . GLU A 1 292 ? 9.215 -5.772 -25.026 1.00 97.06 292 GLU A CA 1
ATOM 2267 C C . GLU A 1 292 ? 8.723 -7.134 -24.503 1.00 97.06 292 GLU A C 1
ATOM 2269 O O . GLU A 1 292 ? 8.460 -8.037 -25.299 1.00 97.06 292 GLU A O 1
ATOM 2274 N N . ALA A 1 293 ? 8.589 -7.288 -23.182 1.00 94.19 293 ALA A N 1
ATOM 2275 C CA . ALA A 1 293 ? 8.091 -8.506 -22.544 1.00 94.19 293 ALA A CA 1
ATOM 2276 C C . ALA A 1 293 ? 6.553 -8.590 -22.486 1.00 94.19 293 ALA A C 1
ATOM 2278 O O . ALA A 1 293 ? 6.021 -9.624 -22.088 1.00 94.19 293 ALA A O 1
ATOM 2279 N N . GLY A 1 294 ? 5.834 -7.524 -22.861 1.00 93.19 294 GLY A N 1
ATOM 2280 C CA . GLY A 1 294 ? 4.376 -7.448 -22.729 1.00 93.19 294 GLY A CA 1
ATOM 2281 C C . GLY A 1 294 ? 3.893 -7.373 -21.276 1.00 93.19 294 GLY A C 1
ATOM 2282 O O . GLY A 1 294 ? 2.768 -7.769 -20.985 1.00 93.19 294 GLY A O 1
ATOM 2283 N N . ILE A 1 295 ? 4.738 -6.893 -20.360 1.00 91.94 295 ILE A N 1
ATOM 2284 C CA . ILE A 1 295 ? 4.414 -6.734 -18.939 1.00 91.94 295 ILE A CA 1
ATOM 2285 C C . ILE A 1 295 ? 3.805 -5.350 -18.733 1.00 91.94 295 ILE A C 1
ATOM 2287 O O . ILE A 1 295 ? 4.424 -4.342 -19.067 1.00 91.94 295 ILE A O 1
ATOM 2291 N N . THR A 1 296 ? 2.611 -5.281 -18.145 1.00 92.88 296 THR A N 1
ATOM 2292 C CA . THR A 1 296 ? 2.020 -4.008 -17.716 1.00 92.88 296 THR A CA 1
ATOM 2293 C C . THR A 1 296 ? 2.648 -3.543 -16.399 1.00 92.88 296 THR A C 1
ATOM 2295 O O . THR A 1 296 ? 3.031 -4.347 -15.550 1.00 92.88 296 THR A O 1
ATOM 2298 N N . TYR A 1 297 ? 2.809 -2.230 -16.223 1.00 92.31 297 TYR A N 1
ATOM 2299 C CA . TYR A 1 297 ? 3.549 -1.651 -15.095 1.00 92.31 297 TYR A CA 1
ATOM 2300 C C . TYR A 1 297 ? 3.011 -0.282 -14.685 1.00 92.31 297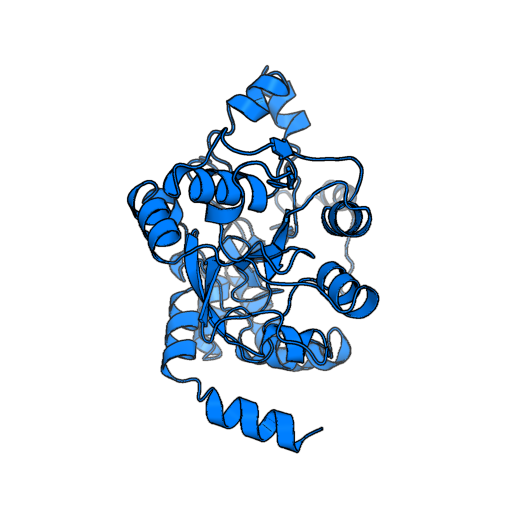 TYR A C 1
ATOM 2302 O O . TYR A 1 297 ? 2.258 0.350 -15.430 1.00 92.31 297 TYR A O 1
ATOM 2310 N N . GLY A 1 298 ? 3.418 0.171 -13.497 1.00 87.81 298 GLY A N 1
ATOM 2311 C CA . GLY A 1 298 ? 2.945 1.423 -12.909 1.00 87.81 298 GLY A CA 1
ATOM 2312 C C . GLY A 1 298 ? 1.490 1.350 -12.449 1.00 87.81 298 GLY A C 1
ATOM 2313 O O . GLY A 1 298 ? 0.898 0.266 -12.386 1.00 87.81 298 GLY A O 1
ATOM 2314 N N . ILE A 1 299 ? 0.917 2.512 -12.138 1.00 85.31 299 ILE A N 1
ATOM 2315 C CA . ILE A 1 299 ? -0.494 2.623 -11.754 1.00 85.31 299 ILE A CA 1
ATOM 2316 C C . ILE A 1 299 ? -1.398 2.279 -12.934 1.00 85.31 299 ILE A C 1
ATOM 2318 O O . ILE A 1 299 ? -2.443 1.670 -12.751 1.00 85.31 299 ILE A O 1
ATOM 2322 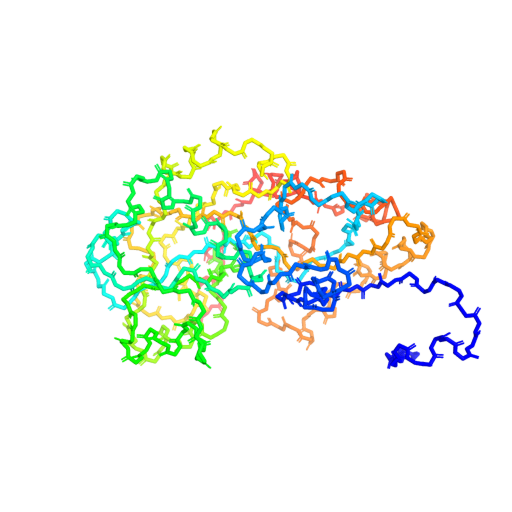N N . GLU A 1 300 ? -0.963 2.594 -14.151 1.00 89.62 300 GLU A N 1
ATOM 2323 C CA . GLU A 1 300 ? -1.634 2.224 -15.390 1.00 89.62 300 GLU A CA 1
ATOM 2324 C C . GLU A 1 300 ? -1.747 0.698 -15.518 1.00 89.62 300 GLU A C 1
ATOM 2326 O O . GLU A 1 300 ? -2.813 0.195 -15.860 1.00 89.62 300 GLU A O 1
ATOM 2331 N N . GLY A 1 301 ? -0.693 -0.044 -15.160 1.00 90.06 301 GLY A N 1
ATOM 2332 C CA . GLY A 1 301 ? -0.725 -1.506 -15.106 1.00 90.06 301 GLY A CA 1
ATOM 2333 C C . GLY A 1 301 ? -1.645 -2.057 -14.016 1.00 90.06 301 GLY A C 1
ATOM 2334 O O . GLY A 1 301 ? -2.340 -3.038 -14.263 1.00 90.06 301 GLY A O 1
ATOM 2335 N N . ILE A 1 302 ? -1.711 -1.408 -12.842 1.00 86.62 302 ILE A N 1
ATOM 2336 C CA . ILE A 1 302 ? -2.707 -1.766 -11.817 1.00 86.62 3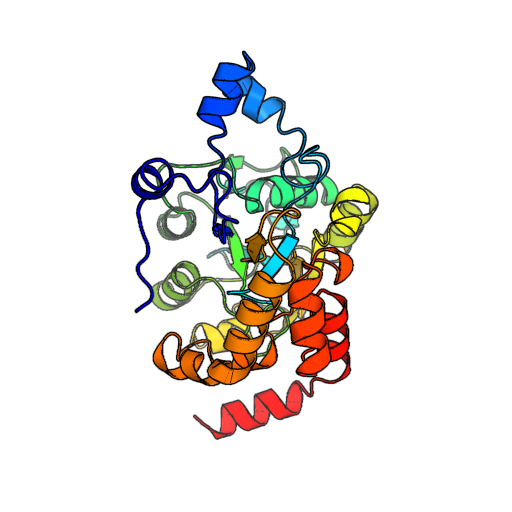02 ILE A CA 1
ATOM 2337 C C . ILE A 1 302 ? -4.120 -1.608 -12.370 1.00 86.62 302 ILE A C 1
ATOM 2339 O O . ILE A 1 302 ? -4.922 -2.518 -12.204 1.00 86.62 302 ILE A O 1
ATOM 2343 N N . ARG A 1 303 ? -4.427 -0.473 -13.008 1.00 88.00 303 ARG A N 1
ATOM 2344 C CA . ARG A 1 303 ? -5.776 -0.200 -13.525 1.00 88.00 303 ARG A CA 1
ATOM 2345 C C . ARG A 1 303 ? -6.171 -1.174 -14.624 1.00 88.00 303 ARG A C 1
ATOM 2347 O O . ARG A 1 303 ? -7.266 -1.713 -14.573 1.00 88.00 303 ARG A O 1
ATOM 2354 N N . ASP A 1 304 ? -5.259 -1.460 -15.548 1.00 89.81 304 ASP A N 1
ATOM 2355 C CA . ASP A 1 304 ? -5.492 -2.478 -16.573 1.00 89.81 304 ASP A CA 1
ATOM 2356 C C . ASP A 1 304 ? -5.743 -3.863 -15.955 1.00 89.81 304 ASP A C 1
ATOM 2358 O O . ASP A 1 304 ? -6.662 -4.569 -16.360 1.00 89.81 304 ASP A O 1
ATOM 2362 N N . TRP A 1 305 ? -4.989 -4.244 -14.920 1.00 88.25 305 TRP A N 1
ATOM 2363 C CA . TRP A 1 305 ? -5.250 -5.488 -14.198 1.00 88.25 305 TRP A CA 1
ATOM 2364 C C . TRP A 1 305 ? -6.617 -5.477 -13.502 1.00 88.25 305 TRP A C 1
ATOM 2366 O O . TRP A 1 305 ? -7.373 -6.429 -13.659 1.00 88.25 305 TRP A O 1
ATOM 2376 N N . GLU A 1 306 ? -6.964 -4.407 -12.782 1.00 85.50 306 GLU A N 1
ATOM 2377 C CA . GLU A 1 306 ? -8.258 -4.272 -12.095 1.00 85.50 306 GLU A CA 1
ATOM 2378 C C . GLU A 1 306 ? -9.444 -4.374 -13.068 1.00 85.50 306 GLU A C 1
ATOM 2380 O O . GLU A 1 306 ? -10.444 -5.008 -12.739 1.00 85.50 306 GLU A O 1
ATOM 2385 N N . ASP A 1 307 ? -9.320 -3.807 -14.271 1.00 89.19 307 ASP A N 1
ATOM 2386 C CA . ASP A 1 307 ? -10.365 -3.834 -15.301 1.00 89.19 307 ASP A CA 1
ATOM 2387 C C . ASP A 1 307 ? -10.560 -5.227 -15.928 1.00 89.19 307 ASP A C 1
ATOM 2389 O O . ASP A 1 307 ? -11.642 -5.536 -16.436 1.00 89.19 307 ASP A O 1
ATOM 2393 N N . ASN A 1 308 ? -9.529 -6.078 -15.895 1.00 90.00 308 ASN A N 1
ATOM 2394 C CA . ASN A 1 308 ? -9.524 -7.386 -16.555 1.00 90.00 308 ASN A CA 1
ATOM 2395 C C . ASN A 1 308 ? -9.535 -8.583 -15.586 1.00 90.00 308 ASN A C 1
ATOM 2397 O O . ASN A 1 308 ? -9.708 -9.723 -16.024 1.00 90.00 308 ASN A O 1
ATOM 2401 N N . PHE A 1 309 ? -9.341 -8.364 -14.284 1.00 89.00 309 PHE A N 1
ATOM 2402 C CA . PHE A 1 309 ? -9.234 -9.437 -13.299 1.00 89.00 309 PHE A CA 1
ATOM 2403 C C . PHE A 1 309 ? -10.606 -9.997 -12.896 1.00 89.00 309 PHE A C 1
ATOM 2405 O O . PHE A 1 309 ? -11.406 -9.336 -12.230 1.00 89.00 309 PHE A O 1
ATOM 2412 N N . ASP A 1 310 ? -10.868 -11.265 -13.238 1.00 90.81 310 ASP A N 1
ATOM 2413 C CA . ASP A 1 310 ? -12.054 -11.990 -12.764 1.00 90.81 310 ASP A CA 1
ATOM 2414 C C . ASP A 1 310 ? -11.840 -12.490 -11.329 1.00 90.81 310 ASP A C 1
ATOM 2416 O O . ASP A 1 310 ? -11.433 -13.626 -11.064 1.00 90.81 310 ASP A O 1
ATOM 2420 N N . ARG A 1 311 ? -12.149 -11.599 -10.387 1.00 89.12 311 ARG A N 1
ATOM 2421 C CA . ARG A 1 311 ? -12.083 -11.855 -8.950 1.00 89.12 311 ARG A CA 1
ATOM 2422 C C . ARG A 1 311 ? -12.862 -13.102 -8.534 1.00 89.12 311 ARG A C 1
ATOM 2424 O O . ARG A 1 311 ? -12.362 -13.901 -7.745 1.00 89.12 311 ARG A O 1
ATOM 2431 N N . GLU A 1 312 ? -14.078 -13.267 -9.042 1.00 90.88 312 GLU A N 1
ATOM 2432 C CA . GLU A 1 312 ? -14.967 -14.359 -8.643 1.00 90.88 312 GLU A CA 1
ATOM 2433 C C . GLU A 1 312 ? -14.468 -15.706 -9.175 1.00 90.88 312 GLU A C 1
ATOM 2435 O O . GLU A 1 312 ? -14.559 -16.717 -8.478 1.00 90.88 312 GLU A O 1
ATOM 2440 N N . ALA A 1 313 ? -13.919 -15.741 -10.393 1.00 91.94 313 ALA A N 1
ATOM 2441 C CA . ALA A 1 313 ? -13.236 -16.928 -10.899 1.00 91.94 313 ALA A CA 1
ATOM 2442 C C . ALA A 1 313 ? -12.027 -17.289 -10.039 1.00 91.94 313 ALA A C 1
ATOM 2444 O O . ALA A 1 313 ? -11.930 -18.442 -9.617 1.00 91.94 313 ALA A O 1
ATOM 2445 N N . PHE A 1 314 ? -11.187 -16.308 -9.699 1.00 89.69 314 PHE A N 1
ATOM 2446 C CA . PHE A 1 314 ? -10.029 -16.538 -8.840 1.00 89.69 314 PHE A CA 1
ATOM 2447 C C . PHE A 1 314 ? -10.432 -17.161 -7.498 1.00 89.69 314 PHE A C 1
ATOM 2449 O O . PHE A 1 314 ? -9.858 -18.168 -7.085 1.00 89.69 314 PHE A O 1
ATOM 2456 N N . VAL A 1 315 ? -11.425 -16.583 -6.807 1.00 88.56 315 VAL A N 1
ATOM 2457 C CA . VAL A 1 315 ? -11.863 -17.099 -5.498 1.00 88.56 315 VAL A CA 1
ATOM 2458 C C . VAL A 1 315 ? -12.341 -18.546 -5.616 1.00 88.56 315 VAL A C 1
ATOM 2460 O O . VAL A 1 315 ? -11.885 -19.389 -4.845 1.00 88.56 315 VAL A O 1
ATOM 2463 N N . ARG A 1 316 ? -13.184 -18.855 -6.611 1.00 91.62 316 ARG A N 1
ATOM 2464 C CA . ARG A 1 316 ? -13.690 -20.220 -6.831 1.00 91.62 316 ARG A CA 1
ATOM 2465 C C . ARG A 1 316 ? -12.573 -21.230 -7.087 1.00 91.62 316 ARG A C 1
ATOM 2467 O O . ARG A 1 316 ? -12.621 -22.337 -6.556 1.00 91.62 316 ARG A O 1
ATOM 2474 N N . GLU A 1 317 ? -11.595 -20.879 -7.917 1.00 88.38 317 GLU A N 1
ATOM 2475 C CA . GLU A 1 317 ? -10.471 -21.763 -8.245 1.00 88.38 317 GLU A CA 1
ATOM 2476 C C . GLU A 1 317 ? -9.558 -21.991 -7.040 1.00 88.38 317 GLU A C 1
ATOM 2478 O O . GLU A 1 317 ? -9.175 -23.129 -6.758 1.00 88.38 317 GLU A O 1
ATOM 2483 N N . TRP A 1 318 ? -9.262 -20.929 -6.289 1.00 84.25 318 TRP A N 1
ATOM 2484 C CA . TRP A 1 318 ? -8.451 -21.021 -5.082 1.00 84.25 318 TRP A CA 1
ATOM 2485 C C . TRP A 1 318 ? -9.106 -21.923 -4.031 1.00 84.25 318 TRP A C 1
ATOM 2487 O O . TRP A 1 318 ? -8.451 -22.821 -3.503 1.00 84.25 318 TRP A O 1
ATOM 2497 N N . GLU A 1 319 ? -10.404 -21.748 -3.772 1.00 84.56 319 GLU A N 1
ATOM 2498 C CA . GLU A 1 319 ? -11.157 -22.591 -2.833 1.00 84.56 319 GLU A CA 1
ATOM 2499 C C . GLU A 1 319 ? -11.191 -24.061 -3.262 1.00 84.56 319 GLU A C 1
ATOM 2501 O O . GLU A 1 319 ? -11.070 -24.944 -2.419 1.00 84.56 319 GLU A O 1
ATOM 2506 N N . ALA A 1 320 ? -11.298 -24.338 -4.565 1.00 89.25 320 ALA A N 1
ATOM 2507 C CA . ALA A 1 320 ? -11.293 -25.702 -5.092 1.00 89.25 320 ALA A CA 1
ATOM 2508 C C . ALA A 1 320 ? -9.930 -26.411 -4.971 1.00 89.25 320 ALA A C 1
ATOM 2510 O O . ALA A 1 320 ? -9.865 -27.635 -5.100 1.00 89.25 320 ALA A O 1
ATOM 2511 N N . SER A 1 321 ? -8.846 -25.658 -4.763 1.00 81.81 321 SER A N 1
ATOM 2512 C CA . SER A 1 321 ? -7.477 -26.183 -4.671 1.00 81.81 321 SER A CA 1
ATOM 2513 C C . SER A 1 321 ? -7.029 -26.564 -3.251 1.00 81.81 321 SER A C 1
ATOM 2515 O O . SER A 1 321 ? -5.947 -27.138 -3.098 1.00 81.81 321 SER A O 1
ATOM 2517 N N . ARG A 1 322 ? -7.834 -26.250 -2.225 1.00 73.62 322 ARG A N 1
ATOM 2518 C CA . ARG A 1 322 ? -7.548 -26.509 -0.801 1.00 73.62 322 ARG A CA 1
ATOM 2519 C C . ARG A 1 322 ? -8.274 -27.746 -0.278 1.00 73.62 322 ARG A C 1
ATOM 2521 O O . ARG A 1 322 ? -7.695 -28.394 0.622 1.00 73.62 322 ARG A O 1
#

Foldseek 3Di:
DDDDDDPVVCVVVPVPDDWDFDWPDFDDPPLPVVCVVVVHDPVRSVVPVPDLQFDPPPVVDWFFQWFPFFQKFKFKKFLDPVQAAPVSQQAFFEEQEEPGDLSNVVSVLLCVLVVCPPRHHYDYHDPDDQLVCRVVVVGGMYMFMWGPFPALQTETPPSLLVSCVVSVGMATHFSDPSSLVSSCVVCVSNLLQLWSDKTKDAWNSHCVNSVHPDTNYDDRIGITTARDTGTGTTDLPDDLQVSLVVLLVCLVPLVCCCVVPVSCSVVCNLRTAHHSGAPVSHHNSSNVNCVVSVHQHYPRNVVVCVVPDPNVVVVVVVVVVD

Solvent-accessible surface area (backbone atoms only — not comparable to full-atom values): 17289 Å² total; per-residue (Å²): 134,91,76,92,72,62,75,79,62,43,70,76,70,71,54,92,71,72,63,51,78,44,77,46,65,79,72,76,73,64,64,64,62,55,26,59,80,68,75,44,50,75,69,46,50,66,72,52,59,80,25,93,70,69,62,61,84,54,80,77,52,69,17,39,66,42,38,81,33,28,40,15,19,36,37,36,37,25,70,49,91,82,49,50,36,62,81,55,40,60,76,34,35,34,38,40,29,43,88,80,37,59,53,27,61,53,43,50,42,40,33,53,45,60,70,48,66,88,45,35,48,80,35,74,48,70,99,59,59,58,63,56,33,44,75,72,59,76,26,55,32,26,56,48,54,27,34,36,48,73,40,75,64,13,22,56,43,73,68,51,29,48,46,33,62,73,66,74,49,46,31,49,30,23,51,41,66,68,22,41,50,43,29,35,69,77,32,53,60,31,44,77,61,29,27,53,45,83,36,59,41,46,46,45,15,42,13,59,51,46,70,52,99,57,61,20,38,79,48,77,63,41,30,33,30,22,58,42,61,34,40,28,32,27,49,69,84,38,56,45,69,58,40,20,53,51,36,40,51,48,67,78,46,52,71,56,34,51,78,78,39,60,92,49,24,67,63,38,69,79,32,41,39,19,30,52,36,51,55,87,48,37,32,72,19,25,51,54,27,29,62,76,69,71,50,63,37,12,32,63,23,42,50,56,45,65,77,69,56,61,62,69,60,50,52,56,54,55,63,74,74,111

Sequence (322 aa):
DFILRNRQEYDADGVESPGMIFRLNEDHVPLWDTAEDLGITPQQAVAQNMNFTGGLTVDPRPQNIWMSYPAACMNWYTLDPEIRSIHDFVGKRVLMGQPGNTVLPVAILLTEAAGIRGQFEEIIGGAKPGTEMLQDRDVDVTGSGIIFAGHPLGSATAAVNQVATLTGSLFNVDSDLAVIRQAQEDNPAWVENGLLPAVKLHRGDLSRAANVDYDMVRAEEEWCTGSITVNFMTSPASSEAAIYHIGRSIAEHIDLADDYYPFISQTWKERLAHTWNPQSSFHPGIRRAWDEAGITYGIEGIRDWEDNFDREAFVREWEASR

pLDDT: mean 77.84, std 20.94, range [22.42, 98.62]

Secondary structure (DSSP, 8-state):
------HHHHHHTT-S----EEEESS--S-HHHHHHHTT--HHHHHHT-TTTTTT---SSPPEEEEEEETT-EEEEEES-TT--BGGGGTTSEEEEE-TTSTHHHHHHHHHHHTT-TTSSEEEE--SS-HHHHHHTTS-SEEEEEEESTTSTT-EE-HHHHHHHHHHS--EEEB--HHHHHHHHHH-HHHHHTT-S-EEEEETTHHHHHHT-SS-SS-SSEEEEEE---EEEEE-TTS-HHHHHHHHHHHHHTGGGHHHH-TTTHHHHHHHTT--SS-GGGB-HHHHHHHHHHT---HHHHHHHHHHH--HHHHHHHHHHT-

Nearest PDB structures (foldseek):
  8s4j-assembly1_A  TM=7.468E-01  e=1.010E-09  Vibrio cholerae
  4esw-assembly1_B  TM=4.431E-01  e=5.861E-04  Candida albicans WO-1
  4esx-assembly1_B  TM=4.452E-01  e=5.529E-04  Candida albicans WO-1
  4h67-assembly4_F  TM=4.311E-01  e=5.050E-03  Saccharomyces cerevisiae
  4h6d-assembly4_D  TM=4.376E-01  e=7.589E-03  Saccharomyces cerevisiae

Mean predicted aligned error: 9.85 Å